Protein AF-A0A434AEJ4-F1 (afdb_monomer_lite)

Organism: NCBI:txid2487017

Secondary structure (DSSP, 8-state):
-HHHHHHHHS----PPPPP-HHHHHHHHHHHHHHHHHHHHHHHHHHHHS-EEEGGGGS-HHHHHIIIIIIHHHHHHHHHHSTTS--HHHHHHHHHHTHHHHHHHHHTT-HHHHHHHHHHHHHHHHHHTS-HHHHHHHHHHHHHTHHHHHHHHHHHHHHHGGGGEEESS--HHHHHHHHHHTHHHHHHHHHHHHHHHHT-HHHHHHHHHHHHHHHHHHHHHHHT-

Foldseek 3Di:
DCQLVVCLVPPAFDDADADDVVVLVVLLVVLVVVVVVLVVVLVVVVVVFPKDQQLLVDDLVRSLCVQQPPPLVLLLLQQQLVLQLDLVSLVSNLVRQVVVLVVCVVVVVVVVSVVSVVVSVVSVVLNPDPPVSVVVVRVVSRVCSSVSLLVSLQVQLLVSCVSMDGPDDDPVCVVCSCSSSVSRSSLSSSLNSCCSHNRSVSSSVSSSVSSVVVSVVSNVV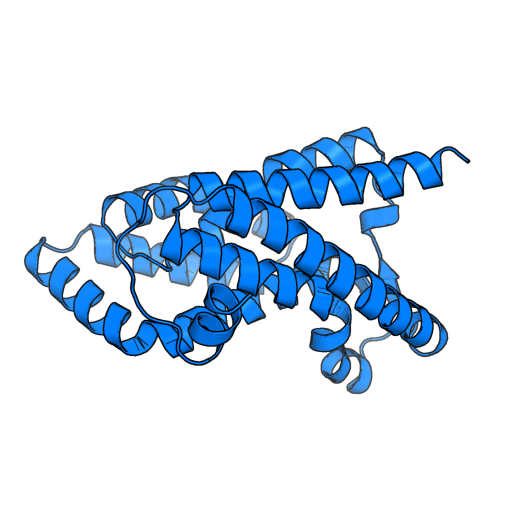VVD

Sequence (224 aa):
MTGLLKYLQHPHYQKNQKIDWVDWVFLFFIYFACGALLAGIINILSHVFPFENKVLNFGGKELFIRAVIIAPFIEECLFRLLLKPKLKNLICYAIVIPIPIVYLLWRDYYFLSSVIMLIECIALFIIIKPKHRLIRVQRKFIKYIPYIFYLFMLSFGLLHILNFTFTKISFWIVLISPLLVAPQIVLGSILGFIRMRFGFFYSVLFHTLVNLIGTLFIILHSLN

pLDDT: mean 94.34, std 5.37, range [52.62, 98.56]

Structure (mmCIF, N/CA/C/O backbone):
data_AF-A0A434AEJ4-F1
#
_entry.id   AF-A0A434AEJ4-F1
#
loop_
_atom_site.group_PDB
_atom_site.id
_atom_site.type_symbol
_atom_site.label_atom_id
_atom_site.label_alt_id
_atom_site.label_comp_id
_atom_site.label_asym_id
_atom_site.label_entity_id
_atom_site.label_seq_id
_atom_site.pdbx_PDB_ins_code
_atom_site.Cartn_x
_atom_site.Cartn_y
_atom_site.Cartn_z
_atom_site.occupancy
_atom_site.B_iso_or_equiv
_atom_site.auth_seq_id
_atom_site.auth_comp_id
_atom_site.auth_asym_id
_atom_site.auth_atom_id
_atom_site.pdbx_PDB_model_num
ATOM 1 N N . MET A 1 1 ? -20.156 -5.346 -10.716 1.00 52.62 1 MET A N 1
ATOM 2 C CA . MET A 1 1 ? -19.581 -4.051 -11.170 1.00 52.62 1 MET A CA 1
ATOM 3 C C . MET A 1 1 ? -20.109 -2.813 -10.423 1.00 52.62 1 MET A C 1
ATOM 5 O O . MET A 1 1 ? -19.366 -1.851 -10.274 1.00 52.62 1 MET A O 1
ATOM 9 N N . THR A 1 2 ? -21.343 -2.812 -9.895 1.00 63.53 2 THR A N 1
ATOM 10 C CA . THR A 1 2 ? -21.908 -1.644 -9.183 1.00 63.53 2 THR A CA 1
ATOM 11 C C . THR A 1 2 ? -21.270 -1.366 -7.815 1.00 63.53 2 THR A C 1
ATOM 13 O O . THR A 1 2 ? -21.275 -0.220 -7.386 1.00 63.53 2 THR A O 1
ATOM 16 N N . GLY A 1 3 ? -20.700 -2.367 -7.132 1.00 86.75 3 GLY A N 1
ATOM 17 C CA . GLY A 1 3 ? -20.137 -2.215 -5.781 1.00 86.75 3 GLY A CA 1
ATOM 18 C C . GLY A 1 3 ? -18.855 -1.378 -5.713 1.00 86.75 3 GLY A C 1
ATOM 19 O O . GLY A 1 3 ? -18.814 -0.394 -4.977 1.00 86.75 3 GLY A O 1
ATOM 20 N N . LEU A 1 4 ? -17.830 -1.741 -6.498 1.00 92.56 4 LEU A N 1
ATOM 21 C CA . LEU A 1 4 ? -16.545 -1.030 -6.525 1.00 92.56 4 LEU A CA 1
ATOM 22 C C . LEU A 1 4 ? -16.717 0.423 -6.975 1.00 92.56 4 LEU A C 1
ATOM 24 O O . LEU A 1 4 ? -16.288 1.324 -6.268 1.00 92.56 4 LEU A O 1
ATOM 28 N N . LEU A 1 5 ? -17.366 0.661 -8.120 1.00 93.19 5 LEU A N 1
ATOM 29 C CA . LEU A 1 5 ? -17.510 2.011 -8.678 1.00 93.19 5 LEU A CA 1
ATOM 30 C C . LEU A 1 5 ? -18.281 2.942 -7.735 1.00 93.19 5 LEU A C 1
ATOM 32 O O . LEU A 1 5 ? -17.814 4.042 -7.453 1.00 93.19 5 LEU A O 1
ATOM 36 N N . LYS A 1 6 ? -19.408 2.480 -7.172 1.00 93.25 6 LYS A N 1
ATOM 37 C CA . LYS A 1 6 ? -20.163 3.256 -6.172 1.00 93.25 6 LYS A CA 1
ATOM 38 C C . LYS A 1 6 ? -19.313 3.562 -4.941 1.00 93.25 6 LYS A C 1
ATOM 40 O O . LYS A 1 6 ? -19.375 4.665 -4.406 1.00 93.25 6 LYS A O 1
ATOM 45 N N . TYR A 1 7 ? -18.506 2.601 -4.492 1.00 95.62 7 TYR A N 1
ATOM 46 C CA . TYR A 1 7 ? -17.612 2.822 -3.363 1.00 95.62 7 TYR A CA 1
ATOM 47 C C . TYR A 1 7 ? -16.500 3.821 -3.696 1.00 95.62 7 TYR A C 1
ATOM 49 O O . TYR A 1 7 ? -16.218 4.693 -2.886 1.00 95.62 7 TYR A O 1
ATOM 57 N N . LEU A 1 8 ? -15.888 3.733 -4.878 1.00 95.44 8 LEU A N 1
ATOM 58 C CA . LEU A 1 8 ? -14.835 4.654 -5.306 1.00 95.44 8 LEU A CA 1
ATOM 59 C C . LEU A 1 8 ? -15.341 6.074 -5.556 1.00 95.44 8 LEU A C 1
ATOM 61 O O . LEU A 1 8 ? -14.524 6.981 -5.537 1.00 95.44 8 LEU A O 1
ATOM 65 N N . GLN A 1 9 ? -16.640 6.287 -5.768 1.00 95.31 9 GLN A N 1
ATOM 66 C CA . GLN A 1 9 ? -17.243 7.626 -5.807 1.00 95.31 9 GLN A CA 1
ATOM 67 C C . GLN A 1 9 ? -17.433 8.205 -4.399 1.00 95.31 9 GLN A C 1
ATOM 69 O O . GLN A 1 9 ? -17.223 9.397 -4.180 1.00 95.31 9 GLN A O 1
ATOM 74 N N . HIS A 1 10 ? -17.800 7.359 -3.432 1.00 94.31 10 HIS A N 1
ATOM 75 C CA . HIS A 1 10 ? -18.053 7.768 -2.050 1.00 94.31 10 HIS A CA 1
ATOM 76 C C . HIS A 1 10 ? -17.448 6.778 -1.038 1.00 94.31 10 HIS A C 1
ATOM 78 O O . HIS A 1 10 ? -18.188 6.013 -0.397 1.00 94.31 10 HIS A O 1
ATOM 84 N N . PRO A 1 11 ? -16.109 6.773 -0.855 1.00 96.44 11 PRO A N 1
ATOM 85 C CA . PRO A 1 11 ? -15.467 5.833 0.053 1.00 96.44 11 PRO A CA 1
ATOM 86 C C . PRO A 1 11 ? -15.890 6.120 1.489 1.00 96.44 11 PRO A C 1
ATOM 88 O O . PRO A 1 11 ? -15.805 7.248 1.967 1.00 96.44 11 PRO A O 1
ATOM 91 N N . HIS A 1 12 ? -16.337 5.101 2.212 1.00 95.25 12 HIS A N 1
ATOM 92 C CA . HIS A 1 12 ? -16.827 5.269 3.576 1.00 95.25 12 HIS A CA 1
ATOM 93 C C . HIS A 1 12 ? -16.455 4.080 4.450 1.00 95.25 12 HIS A C 1
ATOM 95 O O . HIS A 1 12 ? -16.161 2.980 3.982 1.00 95.25 12 HIS A O 1
ATOM 101 N N . TYR A 1 13 ? -16.465 4.293 5.763 1.00 94.88 13 TYR A N 1
ATOM 102 C CA . TYR A 1 13 ? -16.170 3.219 6.697 1.00 94.88 13 TYR A CA 1
ATOM 103 C C . TYR A 1 13 ? -17.276 2.160 6.695 1.00 94.88 13 TYR A C 1
ATOM 105 O O . TYR A 1 13 ? -18.429 2.454 7.003 1.00 94.88 13 TYR A O 1
ATOM 113 N N . GLN A 1 14 ? -16.905 0.910 6.421 1.00 92.38 14 GLN A N 1
ATOM 114 C CA . GLN A 1 14 ? -17.817 -0.232 6.425 1.00 92.38 14 GLN A CA 1
ATOM 115 C C . GLN A 1 14 ? -17.401 -1.275 7.471 1.00 92.38 14 GLN A C 1
ATOM 117 O O . GLN A 1 14 ? -16.211 -1.526 7.723 1.00 92.38 14 GLN A O 1
ATOM 122 N N . LYS A 1 15 ? -18.396 -1.917 8.095 1.00 90.25 15 LYS A N 1
ATOM 123 C CA . LYS A 1 15 ? -18.170 -3.166 8.836 1.00 90.25 15 LYS A CA 1
ATOM 124 C C . LYS A 1 15 ? -17.811 -4.267 7.836 1.00 90.25 15 LYS A C 1
ATOM 126 O O . LYS A 1 15 ? -18.295 -4.253 6.711 1.00 90.25 15 LYS A O 1
ATOM 131 N N . ASN A 1 16 ? -16.962 -5.204 8.257 1.00 92.88 16 ASN A N 1
ATOM 132 C CA . ASN A 1 16 ? -16.590 -6.326 7.402 1.00 92.88 16 ASN A CA 1
ATOM 133 C C . ASN A 1 16 ? -17.838 -7.154 7.076 1.00 92.88 16 ASN A C 1
ATOM 135 O O . ASN A 1 16 ? -18.591 -7.515 7.981 1.00 92.88 16 ASN A O 1
ATOM 139 N N . GLN A 1 17 ? -18.018 -7.447 5.799 1.00 93.88 17 GLN A N 1
ATOM 140 C CA . GLN A 1 17 ? -19.035 -8.342 5.274 1.00 93.88 17 GLN A CA 1
ATOM 141 C C . GLN A 1 17 ? -18.424 -9.732 5.064 1.00 93.88 17 GLN A C 1
ATOM 143 O O . GLN A 1 17 ? -17.198 -9.880 5.015 1.00 93.88 17 GLN A O 1
ATOM 148 N N . LYS A 1 18 ? -19.275 -10.759 4.947 1.00 94.88 18 LYS A N 1
ATOM 149 C CA . LYS A 1 18 ? -18.825 -12.072 4.465 1.00 94.88 18 LYS A CA 1
ATOM 150 C C . LYS A 1 18 ? -18.266 -11.918 3.046 1.00 94.88 18 LYS A C 1
ATOM 152 O O . LYS A 1 18 ? -18.690 -11.024 2.314 1.00 94.88 18 LYS A O 1
ATOM 157 N N . ILE A 1 19 ? -17.291 -12.755 2.699 1.00 95.12 19 ILE A N 1
ATOM 158 C CA . ILE A 1 19 ? -16.680 -12.728 1.371 1.00 95.12 19 ILE A CA 1
ATOM 159 C C . ILE A 1 19 ? -17.726 -13.076 0.310 1.00 95.12 19 ILE A C 1
ATOM 161 O O . ILE A 1 19 ? -18.479 -14.037 0.460 1.00 95.12 19 ILE A O 1
ATOM 165 N N . ASP A 1 20 ? -17.760 -12.271 -0.742 1.00 94.88 20 ASP A N 1
ATOM 166 C CA . ASP A 1 20 ? -18.483 -12.556 -1.974 1.00 94.88 20 ASP A CA 1
ATOM 167 C C . ASP A 1 20 ? -17.439 -12.976 -3.009 1.00 94.88 20 ASP A C 1
ATOM 169 O O . ASP A 1 20 ? -16.715 -12.136 -3.547 1.00 94.88 20 ASP A O 1
ATOM 173 N N . TRP A 1 21 ? -17.295 -14.286 -3.216 1.00 94.81 21 TRP A N 1
ATOM 174 C CA . TRP A 1 21 ? -16.262 -14.835 -4.096 1.00 94.81 21 TRP A CA 1
ATOM 175 C C . TRP A 1 21 ? -16.464 -14.447 -5.557 1.00 94.81 21 TRP A C 1
ATOM 177 O O . TRP A 1 21 ? -15.478 -14.279 -6.268 1.00 94.81 21 TRP A O 1
ATOM 187 N N . VAL A 1 22 ? -17.711 -14.262 -5.995 1.00 94.88 22 VAL A N 1
ATOM 188 C CA . VAL A 1 22 ? -18.006 -13.874 -7.378 1.00 94.88 22 VAL A CA 1
ATOM 189 C C . VAL A 1 22 ? -17.525 -12.452 -7.618 1.00 94.88 22 VAL A C 1
ATOM 191 O O . VAL A 1 22 ? -16.776 -12.212 -8.561 1.00 94.88 22 VAL A O 1
ATOM 194 N N . ASP A 1 23 ? -17.889 -11.516 -6.738 1.00 94.06 23 ASP A N 1
ATOM 195 C CA . ASP A 1 23 ? -17.421 -10.131 -6.841 1.00 94.06 23 ASP A CA 1
ATOM 196 C C . ASP A 1 23 ? -15.895 -10.053 -6.685 1.00 94.06 23 ASP A C 1
ATOM 198 O O . ASP A 1 23 ? -15.225 -9.371 -7.454 1.00 94.06 23 ASP A O 1
ATOM 202 N N . TRP A 1 24 ? -15.318 -10.805 -5.744 1.00 95.38 24 TRP A N 1
ATOM 203 C CA . TRP A 1 24 ? -13.874 -10.815 -5.509 1.00 95.38 24 TRP A CA 1
ATOM 204 C C . TRP A 1 24 ? -13.076 -11.352 -6.708 1.00 95.38 24 TRP A C 1
ATOM 206 O O . TRP A 1 24 ? -12.081 -10.742 -7.092 1.00 95.38 24 TRP A O 1
ATOM 216 N N . VAL A 1 25 ? -13.527 -12.435 -7.349 1.00 95.38 25 VAL A N 1
ATOM 217 C CA . VAL A 1 25 ? -12.920 -12.951 -8.589 1.00 95.38 25 VAL A CA 1
ATOM 218 C C . VAL A 1 25 ? -13.152 -11.986 -9.752 1.00 95.38 25 VAL A C 1
ATOM 220 O O . VAL A 1 25 ? -12.247 -11.735 -10.541 1.00 95.38 25 VAL A O 1
ATOM 223 N N . PHE A 1 26 ? -14.329 -11.370 -9.847 1.00 95.25 26 PHE A N 1
ATOM 224 C CA . PHE A 1 26 ? -14.609 -10.378 -10.883 1.00 95.25 26 PHE A CA 1
ATOM 225 C C . PHE A 1 26 ? -13.660 -9.167 -10.814 1.00 95.25 26 PHE A C 1
ATOM 227 O O . PHE A 1 26 ? -13.240 -8.646 -11.848 1.00 95.25 26 PHE A O 1
ATOM 234 N N . LEU A 1 27 ? -13.244 -8.757 -9.609 1.00 96.31 27 LEU A N 1
ATOM 235 C CA . LEU A 1 27 ? -12.235 -7.709 -9.425 1.00 96.31 27 LEU A CA 1
ATOM 236 C C . LEU A 1 27 ? -10.865 -8.074 -10.023 1.00 96.31 27 LEU A C 1
ATOM 238 O O . LEU A 1 27 ? -10.168 -7.167 -10.475 1.00 96.31 27 LEU A O 1
ATOM 242 N N . PHE A 1 28 ? -10.484 -9.358 -10.082 1.00 94.38 28 PHE A N 1
ATOM 243 C CA . PHE A 1 28 ? -9.256 -9.780 -10.775 1.00 94.38 28 PHE A CA 1
ATOM 244 C C . PHE A 1 28 ? -9.324 -9.486 -12.265 1.00 94.38 28 PHE A C 1
ATOM 246 O O . PHE A 1 28 ? -8.391 -8.915 -12.825 1.00 94.38 28 PHE A O 1
ATOM 253 N N . PHE A 1 29 ? -10.435 -9.853 -12.904 1.00 95.19 29 PHE A N 1
ATOM 254 C CA . PHE A 1 29 ? -10.617 -9.618 -14.332 1.00 95.19 29 PHE A CA 1
ATOM 255 C C . PHE A 1 29 ? -10.618 -8.127 -14.656 1.00 95.19 29 PHE A C 1
ATOM 257 O O . PHE A 1 29 ? -9.967 -7.715 -15.612 1.00 95.19 29 PHE A O 1
ATOM 264 N N . ILE A 1 30 ? -11.268 -7.307 -13.821 1.00 95.25 30 ILE A N 1
ATOM 265 C CA . ILE A 1 30 ? -11.191 -5.846 -13.947 1.00 95.25 30 ILE A CA 1
ATOM 266 C C . ILE A 1 30 ? -9.739 -5.378 -13.848 1.00 95.25 30 ILE A C 1
ATOM 268 O O . ILE A 1 30 ? -9.291 -4.615 -14.700 1.00 95.25 30 ILE A O 1
ATOM 272 N N . TYR A 1 31 ? -9.005 -5.827 -12.826 1.00 97.00 31 TYR A N 1
ATOM 273 C CA . TYR A 1 31 ? -7.623 -5.409 -12.624 1.00 97.00 31 TYR A CA 1
ATOM 274 C C . TYR A 1 31 ? -6.749 -5.732 -13.838 1.00 97.00 31 TYR A C 1
ATOM 276 O O . TYR A 1 31 ? -6.077 -4.839 -14.346 1.00 97.00 31 TYR A O 1
ATOM 284 N N . PHE A 1 32 ? -6.786 -6.970 -14.338 1.00 95.50 32 PHE A N 1
ATOM 285 C CA . PHE A 1 32 ? -5.965 -7.363 -15.483 1.00 95.50 32 PHE A CA 1
ATOM 286 C C . PHE A 1 32 ? -6.404 -6.697 -16.788 1.00 95.50 32 PHE A C 1
ATOM 288 O O . PHE A 1 32 ? -5.542 -6.315 -17.575 1.00 95.50 32 PHE A O 1
ATOM 295 N N . ALA A 1 33 ? -7.704 -6.478 -17.002 1.00 95.69 33 ALA A N 1
ATOM 296 C CA . ALA A 1 33 ? -8.188 -5.729 -18.161 1.00 95.69 33 ALA A CA 1
ATOM 297 C C . ALA A 1 33 ? -7.682 -4.276 -18.142 1.00 95.69 33 ALA A C 1
ATOM 299 O O . ALA A 1 33 ? -7.119 -3.798 -19.126 1.00 95.69 33 ALA A O 1
ATOM 300 N N . CYS A 1 34 ? -7.811 -3.582 -17.005 1.00 95.88 34 CYS A N 1
ATOM 301 C CA . CYS A 1 34 ? -7.259 -2.237 -16.835 1.00 95.88 34 CYS A CA 1
ATOM 302 C C . CYS A 1 34 ? -5.728 -2.233 -16.949 1.00 95.88 34 CYS A C 1
ATOM 304 O O . CYS A 1 34 ? -5.161 -1.350 -17.586 1.00 95.88 34 CYS A O 1
ATOM 306 N N . GLY A 1 35 ? -5.063 -3.223 -16.352 1.00 94.88 35 GLY A N 1
ATOM 307 C CA . GLY A 1 35 ? -3.614 -3.381 -16.381 1.00 94.88 35 GLY A CA 1
ATOM 308 C C . GLY A 1 35 ? -3.076 -3.552 -17.798 1.00 94.88 35 GLY A C 1
ATOM 309 O O . GLY A 1 35 ? -2.110 -2.885 -18.147 1.00 94.88 35 GLY A O 1
ATOM 310 N N . ALA A 1 36 ? -3.729 -4.363 -18.635 1.00 93.69 36 ALA A N 1
ATOM 311 C CA . ALA A 1 36 ? -3.350 -4.552 -20.034 1.00 93.69 36 ALA A CA 1
ATOM 312 C C . ALA A 1 36 ? -3.470 -3.252 -20.848 1.00 93.69 36 ALA A C 1
ATOM 314 O O . ALA A 1 36 ? -2.551 -2.896 -21.585 1.00 93.69 36 ALA A O 1
ATOM 315 N N . LEU A 1 37 ? -4.563 -2.499 -20.664 1.00 95.81 37 LEU A N 1
ATOM 316 C CA . LEU A 1 37 ? -4.745 -1.196 -21.315 1.00 95.81 37 LEU A CA 1
ATOM 317 C C . LEU A 1 37 ? -3.659 -0.195 -20.894 1.00 95.81 37 LEU A C 1
ATOM 319 O O . LEU A 1 37 ? -3.054 0.469 -21.735 1.00 95.81 37 LEU A O 1
ATOM 323 N N . LEU A 1 38 ? -3.382 -0.108 -19.591 1.00 96.19 38 LEU A N 1
ATOM 324 C CA . LEU A 1 38 ? -2.358 0.786 -19.051 1.00 96.19 38 LEU A CA 1
ATOM 325 C C . LEU A 1 38 ? -0.944 0.364 -19.462 1.00 96.19 38 LEU A C 1
ATOM 327 O O . LEU A 1 38 ? -0.114 1.229 -19.724 1.00 96.19 38 LEU A O 1
ATOM 331 N N . ALA A 1 39 ? -0.672 -0.937 -19.570 1.00 92.50 39 ALA A N 1
ATOM 332 C CA . ALA A 1 39 ? 0.608 -1.446 -20.049 1.00 92.50 39 ALA A CA 1
ATOM 333 C C . ALA A 1 39 ? 0.897 -0.988 -21.486 1.00 92.50 39 ALA A C 1
ATOM 335 O O . ALA A 1 39 ? 2.020 -0.577 -21.768 1.00 92.50 39 ALA A O 1
ATOM 336 N N . GLY A 1 40 ? -0.112 -0.965 -22.367 1.00 93.12 40 GLY A N 1
ATOM 337 C CA . GLY A 1 40 ? 0.026 -0.412 -23.720 1.00 93.12 40 GLY A CA 1
ATOM 338 C C . GLY A 1 40 ? 0.385 1.078 -23.719 1.00 93.12 40 GLY A C 1
ATOM 339 O O . GLY A 1 40 ? 1.290 1.502 -24.433 1.00 93.12 40 GLY A O 1
ATOM 340 N N . ILE A 1 41 ? -0.254 1.871 -22.853 1.00 93.88 41 ILE A N 1
ATOM 341 C CA . ILE A 1 41 ? 0.067 3.300 -22.696 1.00 93.88 41 ILE A CA 1
ATOM 342 C C . ILE A 1 41 ? 1.500 3.482 -22.178 1.00 93.88 41 ILE A C 1
ATOM 344 O O . ILE A 1 41 ? 2.254 4.289 -22.717 1.00 93.88 41 ILE A O 1
ATOM 348 N N . ILE A 1 42 ? 1.899 2.719 -21.157 1.00 93.19 42 ILE A N 1
ATOM 349 C CA . ILE A 1 42 ? 3.251 2.774 -20.584 1.00 93.19 42 ILE A CA 1
ATOM 350 C C . ILE A 1 42 ? 4.303 2.362 -21.620 1.00 93.19 42 ILE A C 1
ATOM 352 O O . ILE A 1 42 ? 5.365 2.979 -21.681 1.00 93.19 42 ILE A O 1
ATOM 356 N N . ASN A 1 43 ? 4.007 1.372 -22.465 1.00 92.06 43 ASN A N 1
ATOM 357 C CA . ASN A 1 43 ? 4.887 0.970 -23.557 1.00 92.06 43 ASN A CA 1
ATOM 358 C C . ASN A 1 43 ? 5.100 2.119 -24.559 1.00 92.06 43 ASN A C 1
ATOM 360 O O . ASN A 1 43 ? 6.244 2.447 -24.861 1.00 92.06 43 ASN A O 1
ATOM 364 N N . ILE A 1 44 ? 4.041 2.825 -24.968 1.00 92.81 44 ILE A N 1
ATOM 365 C CA . ILE A 1 44 ? 4.164 4.024 -25.818 1.00 92.81 44 ILE A CA 1
ATOM 366 C C . ILE A 1 44 ? 5.017 5.099 -25.128 1.00 92.81 44 ILE A C 1
ATOM 368 O O . ILE A 1 44 ? 5.916 5.671 -25.742 1.00 92.81 44 ILE A O 1
ATOM 372 N N . LEU A 1 45 ? 4.780 5.354 -23.837 1.00 91.00 45 LEU A N 1
ATOM 373 C CA . LEU A 1 45 ? 5.555 6.331 -23.066 1.00 91.00 45 LEU A CA 1
ATOM 374 C C . LEU A 1 45 ? 7.039 5.966 -22.968 1.00 91.00 45 LEU A C 1
ATOM 376 O O . LEU A 1 45 ? 7.869 6.872 -22.946 1.00 91.00 45 LEU A O 1
ATOM 380 N N . SER A 1 46 ? 7.377 4.675 -22.940 1.00 90.38 46 SER A N 1
ATOM 381 C CA . SER A 1 46 ? 8.768 4.206 -22.882 1.00 90.38 46 SER A CA 1
ATOM 382 C C . SER A 1 46 ? 9.582 4.574 -24.128 1.00 90.38 46 SER A C 1
ATOM 384 O O . SER A 1 46 ? 10.796 4.726 -24.046 1.00 90.38 46 SER A O 1
ATOM 386 N N . HIS A 1 47 ? 8.919 4.811 -25.266 1.00 90.50 47 HIS A N 1
ATOM 387 C CA . HIS A 1 47 ? 9.570 5.306 -26.482 1.00 90.50 47 HIS A CA 1
ATOM 388 C C . HIS A 1 47 ? 9.831 6.819 -26.458 1.00 90.50 47 HIS A C 1
ATOM 390 O O . HIS A 1 47 ? 10.651 7.311 -27.230 1.00 90.50 47 HIS A O 1
ATOM 396 N N . VAL A 1 48 ? 9.138 7.563 -25.590 1.00 90.25 48 VAL A N 1
ATOM 397 C CA . VAL A 1 48 ? 9.237 9.030 -25.487 1.00 90.25 48 VAL A CA 1
ATOM 398 C C . VAL A 1 48 ? 10.108 9.454 -24.303 1.00 90.25 48 VAL A C 1
ATOM 400 O O . VAL A 1 48 ? 10.838 10.442 -24.388 1.00 90.25 48 VAL A O 1
ATOM 403 N N . PHE A 1 49 ? 10.040 8.719 -23.192 1.00 89.31 49 PHE A N 1
ATOM 404 C CA . PHE A 1 49 ? 10.744 9.031 -21.953 1.00 89.31 49 PHE A CA 1
ATOM 405 C C . PHE A 1 49 ? 11.749 7.927 -21.605 1.00 89.31 49 PHE A C 1
ATOM 407 O O . PHE A 1 49 ? 11.349 6.772 -21.477 1.00 89.31 49 PHE A O 1
ATOM 414 N N . PRO A 1 50 ? 13.033 8.263 -21.375 1.00 86.94 50 PRO A N 1
ATOM 415 C CA . PRO A 1 50 ? 14.055 7.278 -21.047 1.00 86.94 50 PRO A CA 1
ATOM 416 C C . PRO A 1 50 ? 13.940 6.857 -19.575 1.00 86.94 50 PRO A C 1
ATOM 418 O O . PRO A 1 50 ? 14.508 7.488 -18.673 1.00 86.94 50 PRO A O 1
ATOM 421 N N . PHE A 1 51 ? 13.167 5.800 -19.333 1.00 90.50 51 PHE A N 1
ATOM 422 C CA . PHE A 1 51 ? 13.080 5.118 -18.048 1.00 90.50 51 PHE A CA 1
ATOM 423 C C . PHE A 1 51 ? 13.249 3.611 -18.219 1.00 90.50 51 PHE A C 1
ATOM 425 O O . PHE A 1 51 ? 12.870 3.036 -19.235 1.00 90.50 51 PHE A O 1
ATOM 432 N N . GLU A 1 52 ? 13.765 2.961 -17.184 1.00 90.12 52 GLU A N 1
ATOM 433 C CA . GLU A 1 52 ? 13.917 1.509 -17.134 1.00 90.12 52 GLU A CA 1
ATOM 434 C C . GLU A 1 52 ? 13.225 0.961 -15.892 1.00 90.12 52 GLU A C 1
ATOM 436 O O . GLU A 1 52 ? 13.241 1.584 -14.828 1.00 90.12 52 GLU A O 1
ATOM 441 N N . ASN A 1 53 ? 12.612 -0.215 -16.012 1.00 90.81 53 ASN A N 1
ATOM 442 C CA . ASN A 1 53 ? 12.000 -0.896 -14.880 1.00 90.81 53 ASN A CA 1
ATOM 443 C C . ASN A 1 53 ? 12.997 -1.886 -14.265 1.00 90.81 53 ASN A C 1
ATOM 445 O O . ASN A 1 53 ? 13.259 -2.950 -14.823 1.00 90.81 53 ASN A O 1
ATOM 449 N N . LYS A 1 54 ? 13.512 -1.561 -13.077 1.00 91.56 54 LYS A N 1
ATOM 450 C CA . LYS A 1 54 ? 14.521 -2.359 -12.363 1.00 91.56 54 LYS A CA 1
ATOM 451 C C . LYS A 1 54 ? 14.003 -3.724 -11.924 1.00 91.56 54 LYS A C 1
ATOM 453 O O . LYS A 1 54 ? 14.807 -4.597 -11.618 1.00 91.56 54 LYS A O 1
ATOM 458 N N . VAL A 1 55 ? 12.682 -3.919 -11.880 1.00 88.56 55 VAL A N 1
ATOM 459 C CA . VAL A 1 55 ? 12.075 -5.210 -11.522 1.00 88.56 55 VAL A CA 1
ATOM 460 C C . VAL A 1 55 ? 12.514 -6.312 -12.489 1.00 88.56 55 VAL A C 1
ATOM 462 O O . VAL A 1 55 ? 12.664 -7.458 -12.075 1.00 88.56 55 VAL A O 1
ATOM 465 N N . LEU A 1 56 ? 12.789 -5.951 -13.746 1.00 86.69 56 LEU A N 1
ATOM 466 C CA . LEU A 1 56 ? 13.266 -6.869 -14.781 1.00 86.69 56 LEU A CA 1
ATOM 467 C C . LEU A 1 56 ? 14.703 -7.363 -14.537 1.00 86.69 56 LEU A C 1
ATOM 469 O O . LEU A 1 56 ? 15.098 -8.369 -15.112 1.00 86.69 56 LEU A O 1
ATOM 473 N N . ASN A 1 57 ? 15.464 -6.700 -13.660 1.00 88.44 57 ASN A N 1
ATOM 474 C CA . ASN A 1 57 ? 16.859 -7.045 -13.371 1.00 88.44 57 ASN A CA 1
ATOM 475 C C . ASN A 1 57 ? 17.003 -8.059 -12.222 1.00 88.44 57 ASN A C 1
ATOM 477 O O . ASN A 1 57 ? 18.116 -8.486 -11.916 1.00 88.44 57 ASN A O 1
ATOM 481 N N . PHE A 1 58 ? 15.910 -8.422 -11.544 1.00 88.62 58 PHE A N 1
ATOM 482 C CA . PHE A 1 58 ? 15.948 -9.426 -10.482 1.00 88.62 58 PHE A CA 1
ATOM 483 C C . PHE A 1 58 ? 15.946 -10.843 -11.059 1.00 88.62 58 PHE A C 1
ATOM 485 O O . PHE A 1 58 ? 15.201 -11.150 -11.987 1.00 88.62 58 PHE A O 1
ATOM 492 N N . GLY A 1 59 ? 16.707 -11.752 -10.442 1.00 92.06 59 GLY A N 1
ATOM 493 C CA . GLY A 1 59 ? 16.600 -13.177 -10.758 1.00 92.06 59 GLY A CA 1
ATOM 494 C C . GLY A 1 59 ? 15.216 -13.725 -10.389 1.00 92.06 59 GLY A C 1
ATOM 495 O O . GLY A 1 59 ? 14.639 -13.322 -9.378 1.00 92.06 59 GLY A O 1
ATOM 496 N N . GLY A 1 60 ? 14.688 -14.687 -11.155 1.00 91.44 60 GLY A N 1
ATOM 497 C CA . GLY A 1 60 ? 13.306 -15.172 -10.989 1.00 91.44 60 GLY A CA 1
ATOM 498 C C . GLY A 1 60 ? 12.947 -15.629 -9.565 1.00 91.44 60 GLY A C 1
ATOM 499 O O . GLY A 1 60 ? 11.869 -15.313 -9.063 1.00 91.44 60 GLY A O 1
ATOM 500 N N . LYS A 1 61 ? 13.874 -16.294 -8.856 1.00 92.31 61 LYS A N 1
ATOM 501 C CA . LYS A 1 61 ? 13.682 -16.690 -7.447 1.00 92.31 61 LYS A CA 1
ATOM 502 C C . LYS A 1 61 ? 13.606 -15.486 -6.501 1.00 92.31 61 LYS A C 1
ATOM 504 O O . LYS A 1 61 ? 12.772 -15.472 -5.596 1.00 92.31 61 LYS A O 1
ATOM 509 N N . GLU A 1 62 ? 14.475 -14.494 -6.689 1.00 92.62 62 GLU A N 1
ATOM 510 C CA . GLU A 1 62 ? 14.476 -13.268 -5.883 1.00 92.62 62 GLU A CA 1
ATOM 511 C C . GLU A 1 62 ? 13.189 -12.475 -6.116 1.00 92.62 62 GLU A C 1
ATOM 513 O O . GLU A 1 62 ? 12.535 -12.072 -5.150 1.00 92.62 62 GLU A O 1
ATOM 518 N N . LEU A 1 63 ? 12.798 -12.319 -7.384 1.00 93.56 63 LEU A N 1
ATOM 519 C CA . LEU A 1 63 ? 11.569 -11.643 -7.774 1.00 93.56 63 LEU A CA 1
ATOM 520 C C . LEU A 1 63 ? 10.345 -12.314 -7.146 1.00 93.56 63 LEU A C 1
ATOM 522 O O . LEU A 1 63 ? 9.534 -11.630 -6.529 1.00 93.56 63 LEU A O 1
ATOM 526 N N . PHE A 1 64 ? 10.245 -13.645 -7.220 1.00 95.12 64 PHE A N 1
ATOM 527 C CA . PHE A 1 64 ? 9.145 -14.395 -6.616 1.00 95.12 64 PHE A CA 1
ATOM 528 C C . PHE A 1 64 ? 9.029 -14.137 -5.110 1.00 95.12 64 PHE A C 1
ATOM 530 O O . PHE A 1 64 ? 7.974 -13.733 -4.624 1.00 95.12 64 PHE A O 1
ATOM 537 N N . ILE A 1 65 ? 10.117 -14.315 -4.356 1.00 95.19 65 ILE A N 1
ATOM 538 C CA . ILE A 1 65 ? 10.089 -14.148 -2.895 1.00 95.19 65 ILE A CA 1
ATOM 539 C C . ILE A 1 65 ? 9.711 -12.709 -2.524 1.00 95.19 65 ILE A C 1
ATOM 541 O O . ILE A 1 65 ? 8.873 -12.488 -1.647 1.00 95.19 65 ILE A O 1
ATOM 545 N N . ARG A 1 66 ? 10.298 -11.717 -3.200 1.00 93.81 66 ARG A N 1
ATOM 546 C CA . ARG A 1 66 ? 10.048 -10.308 -2.889 1.00 93.81 66 ARG A CA 1
ATOM 547 C C . ARG A 1 66 ? 8.657 -9.859 -3.310 1.00 93.81 66 ARG A C 1
ATOM 549 O O . ARG A 1 66 ? 7.928 -9.346 -2.470 1.00 93.81 66 ARG A O 1
ATOM 556 N N . ALA A 1 67 ? 8.283 -10.055 -4.570 1.00 95.19 67 ALA A N 1
ATOM 557 C CA . ALA A 1 67 ? 7.057 -9.502 -5.136 1.00 95.19 67 ALA A CA 1
ATOM 558 C C . ALA A 1 67 ? 5.799 -10.285 -4.738 1.00 95.19 67 ALA A C 1
ATOM 560 O O . ALA A 1 67 ? 4.735 -9.686 -4.618 1.00 95.19 67 ALA A O 1
ATOM 561 N N . VAL A 1 68 ? 5.889 -11.600 -4.515 1.00 96.94 68 VAL A N 1
ATOM 562 C CA . VAL A 1 68 ? 4.708 -12.442 -4.239 1.00 96.94 68 VAL A CA 1
ATOM 563 C C . VAL A 1 68 ? 4.463 -12.614 -2.740 1.00 96.94 68 VAL A C 1
ATOM 565 O O . VAL A 1 68 ? 3.311 -12.663 -2.302 1.00 96.94 68 VAL A O 1
ATOM 568 N N . ILE A 1 69 ? 5.531 -12.688 -1.940 1.00 93.88 69 ILE A N 1
ATOM 569 C CA . ILE A 1 69 ? 5.432 -13.015 -0.511 1.00 93.88 69 ILE A CA 1
ATOM 570 C C . ILE A 1 69 ? 5.651 -11.772 0.352 1.00 93.88 69 ILE A C 1
ATOM 572 O O . ILE A 1 69 ? 4.757 -11.368 1.095 1.00 93.88 69 ILE A O 1
ATOM 576 N N . ILE A 1 70 ? 6.836 -11.161 0.264 1.00 95.81 70 ILE A N 1
ATOM 577 C CA . ILE A 1 70 ? 7.252 -10.115 1.209 1.00 95.81 70 ILE A CA 1
ATOM 578 C C . ILE A 1 70 ? 6.498 -8.805 0.956 1.00 95.81 70 ILE A C 1
ATOM 580 O O . ILE A 1 70 ? 5.885 -8.262 1.878 1.00 95.81 70 ILE A O 1
ATOM 584 N N . ALA A 1 71 ? 6.530 -8.299 -0.278 1.00 95.19 71 ALA A N 1
ATOM 585 C CA . ALA A 1 71 ? 5.974 -6.995 -0.624 1.00 95.19 71 ALA A CA 1
ATOM 586 C C . ALA A 1 71 ? 4.464 -6.911 -0.347 1.00 95.19 71 ALA A C 1
ATOM 588 O O . ALA A 1 71 ? 4.075 -5.997 0.380 1.00 95.19 71 ALA A O 1
ATOM 589 N N . PRO A 1 72 ? 3.612 -7.878 -0.757 1.00 97.75 72 PRO A N 1
ATOM 590 C CA . PRO A 1 72 ? 2.181 -7.798 -0.485 1.00 97.75 72 PRO A CA 1
ATOM 591 C C . PRO A 1 72 ? 1.867 -7.698 1.003 1.00 97.75 72 PRO A C 1
ATOM 593 O O . PRO A 1 72 ? 1.043 -6.882 1.407 1.00 97.75 72 PRO A O 1
ATOM 596 N N . PHE A 1 73 ? 2.547 -8.476 1.848 1.00 97.75 73 PHE A N 1
ATOM 597 C CA . PHE A 1 73 ? 2.313 -8.425 3.287 1.00 97.75 73 PHE A CA 1
ATOM 598 C C . PHE A 1 73 ? 2.730 -7.081 3.899 1.00 97.75 73 PHE A C 1
ATOM 600 O O . PHE A 1 73 ? 1.961 -6.480 4.654 1.00 97.75 73 PHE A O 1
ATOM 607 N N . ILE A 1 74 ? 3.932 -6.598 3.571 1.00 97.69 74 ILE A N 1
ATOM 608 C CA . ILE A 1 74 ? 4.462 -5.338 4.106 1.00 97.69 74 ILE A CA 1
ATOM 609 C C . ILE A 1 74 ? 3.633 -4.146 3.625 1.00 97.69 74 ILE A C 1
ATOM 611 O O . ILE A 1 74 ? 3.253 -3.295 4.430 1.00 97.69 74 ILE A O 1
ATOM 615 N N . GLU A 1 75 ? 3.294 -4.100 2.341 1.00 98.00 75 GLU A N 1
ATOM 616 C CA . GLU A 1 75 ? 2.506 -3.017 1.761 1.00 98.00 75 GLU A CA 1
ATOM 617 C C . GLU A 1 75 ? 1.072 -3.017 2.300 1.00 98.00 75 GLU A C 1
ATOM 619 O O . GLU A 1 75 ? 0.538 -1.967 2.661 1.00 98.00 75 GLU A O 1
ATOM 624 N N . GLU A 1 76 ? 0.440 -4.182 2.458 1.00 98.38 76 GLU A N 1
ATOM 625 C CA . GLU A 1 76 ? -0.871 -4.244 3.103 1.00 98.38 76 GLU A CA 1
ATOM 626 C C . GLU A 1 76 ? -0.810 -3.786 4.567 1.00 98.38 76 GLU A C 1
ATOM 628 O O . GLU A 1 76 ? -1.698 -3.056 5.024 1.00 98.38 76 GLU A O 1
ATOM 633 N N . CYS A 1 77 ? 0.243 -4.143 5.307 1.00 98.00 77 CYS A N 1
ATOM 634 C CA . CYS A 1 77 ? 0.460 -3.628 6.658 1.00 98.00 77 CYS A CA 1
ATOM 635 C C . CYS A 1 77 ? 0.575 -2.096 6.665 1.00 98.00 77 CYS A C 1
ATOM 637 O O . CYS A 1 77 ? -0.152 -1.440 7.416 1.00 98.00 77 CYS A O 1
ATOM 639 N N . LEU A 1 78 ? 1.408 -1.533 5.786 1.00 97.62 78 LEU A N 1
ATOM 640 C CA . LEU A 1 78 ? 1.687 -0.099 5.707 1.00 97.62 78 LEU A CA 1
ATOM 641 C C . LEU A 1 78 ? 0.449 0.720 5.311 1.00 97.62 78 LEU A C 1
ATOM 643 O O . LEU A 1 78 ? 0.123 1.721 5.947 1.00 97.62 78 LEU A O 1
ATOM 647 N N . PHE A 1 79 ? -0.284 0.279 4.289 1.00 97.62 79 PHE A N 1
ATOM 648 C CA . PHE A 1 79 ? -1.356 1.075 3.693 1.00 97.62 79 PHE A CA 1
ATOM 649 C C . PHE A 1 79 ? -2.758 0.704 4.211 1.00 97.62 79 PHE A C 1
ATOM 651 O O . PHE A 1 79 ? -3.646 1.555 4.261 1.00 97.62 79 PHE A O 1
ATOM 658 N N . ARG A 1 80 ? -3.016 -0.560 4.593 1.00 97.50 80 ARG A N 1
ATOM 659 C CA . ARG A 1 80 ? -4.391 -1.067 4.819 1.00 97.50 80 ARG A CA 1
ATOM 660 C C . ARG A 1 80 ? -4.730 -1.291 6.286 1.00 97.50 80 ARG A C 1
ATOM 662 O O . ARG A 1 80 ? -5.920 -1.282 6.638 1.00 97.50 80 ARG A O 1
ATOM 669 N N . LEU A 1 81 ? -3.755 -1.461 7.182 1.00 96.81 81 LEU A N 1
ATOM 670 C CA . LEU A 1 81 ? -4.051 -1.523 8.620 1.00 96.81 81 LEU A CA 1
ATOM 671 C C . LEU A 1 81 ? -4.614 -0.192 9.128 1.00 96.81 81 LEU A C 1
ATOM 673 O O . LEU A 1 81 ? -5.632 -0.201 9.829 1.00 96.81 81 LEU A O 1
ATOM 677 N N . LEU A 1 82 ? -4.030 0.926 8.689 1.00 95.88 82 LEU A N 1
ATOM 678 C CA . LEU A 1 82 ? -4.402 2.278 9.113 1.00 95.88 82 LEU A CA 1
ATOM 679 C C . LEU A 1 82 ? -5.777 2.733 8.606 1.00 95.88 82 LEU A C 1
ATOM 681 O O . LEU A 1 82 ? -6.445 3.493 9.302 1.00 95.88 82 LEU A O 1
ATOM 685 N N . LEU A 1 83 ? -6.274 2.198 7.482 1.00 95.88 83 LEU A N 1
ATOM 686 C CA . LEU A 1 83 ? -7.643 2.462 6.997 1.00 95.88 83 LEU A CA 1
ATOM 687 C C . LEU A 1 83 ? -8.732 2.095 8.020 1.00 95.88 83 LEU A C 1
ATOM 689 O O . LEU A 1 83 ? -9.827 2.660 8.011 1.00 95.88 83 LEU A O 1
ATOM 693 N N . LYS A 1 84 ? -8.447 1.150 8.923 1.00 95.06 84 LYS A N 1
ATOM 694 C CA . LYS A 1 84 ? -9.322 0.819 10.053 1.00 95.06 84 LYS A CA 1
ATOM 695 C C . LYS A 1 84 ? -8.515 0.949 11.349 1.00 95.06 84 LYS A C 1
ATOM 697 O O . LYS A 1 84 ? -8.019 -0.075 11.812 1.00 95.06 84 LYS A O 1
ATOM 702 N N . PRO A 1 85 ? -8.424 2.128 11.994 1.00 92.19 85 PRO A N 1
ATOM 703 C CA . PRO A 1 85 ? -7.537 2.373 13.143 1.00 92.19 85 PRO A CA 1
ATOM 704 C C . PRO A 1 85 ? -8.057 1.763 14.463 1.00 92.19 85 PRO A C 1
ATOM 706 O O . PRO A 1 85 ? -8.153 2.417 15.502 1.00 92.19 85 PRO A O 1
ATOM 709 N N . LYS A 1 86 ? -8.444 0.483 14.432 1.00 93.81 86 LYS 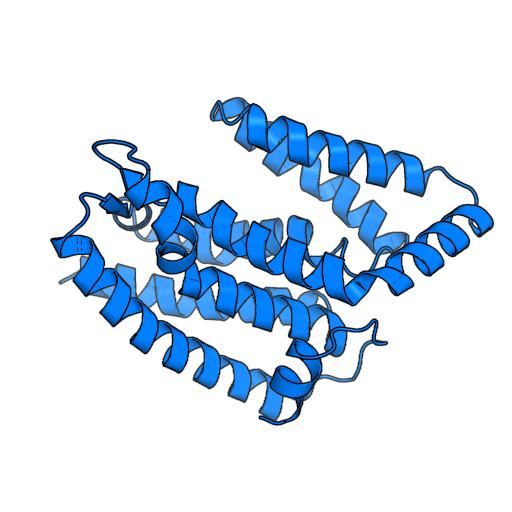A N 1
ATOM 710 C CA . LYS A 1 86 ? -8.772 -0.333 15.605 1.00 93.81 86 LYS A CA 1
ATOM 711 C C . LYS A 1 86 ? -7.490 -0.629 16.379 1.00 93.81 86 LYS A C 1
ATOM 713 O O . LYS A 1 86 ? -6.459 -0.847 15.753 1.00 93.81 86 LYS A O 1
ATOM 718 N N . LEU A 1 87 ? -7.582 -0.757 17.705 1.00 95.56 87 LEU A N 1
ATOM 719 C CA . LEU A 1 87 ? -6.426 -1.025 18.575 1.00 95.56 87 LEU A CA 1
ATOM 720 C C . LEU A 1 87 ? -5.547 -2.172 18.053 1.00 95.56 87 LEU A C 1
ATOM 722 O O . LEU A 1 87 ? -4.356 -1.990 17.859 1.00 95.56 87 LEU A O 1
ATOM 726 N N . LYS A 1 88 ? -6.155 -3.315 17.714 1.00 96.06 88 LYS A N 1
ATOM 727 C CA . LYS A 1 88 ? -5.430 -4.471 17.165 1.00 96.06 88 LYS A CA 1
ATOM 728 C C . LYS A 1 88 ? -4.677 -4.189 15.858 1.00 96.06 88 LYS A C 1
ATOM 730 O O . LYS A 1 88 ? -3.621 -4.760 15.637 1.00 96.06 88 LYS A O 1
ATOM 735 N N . ASN A 1 89 ? -5.212 -3.320 14.998 1.00 96.75 89 ASN A N 1
ATOM 736 C CA . ASN A 1 89 ? -4.564 -2.975 13.733 1.00 96.75 89 ASN A CA 1
ATOM 737 C C . ASN A 1 89 ? -3.411 -1.997 13.967 1.00 96.75 89 ASN A C 1
ATOM 739 O O . ASN A 1 89 ? -2.400 -2.115 13.295 1.00 96.75 89 ASN A O 1
ATOM 743 N N . LEU A 1 90 ? -3.555 -1.072 14.924 1.00 97.25 90 LEU A N 1
ATOM 744 C CA . LEU A 1 90 ? -2.476 -0.168 15.326 1.00 97.25 90 LEU A CA 1
ATOM 745 C C . LEU A 1 90 ? -1.328 -0.938 15.987 1.00 97.25 90 LEU A C 1
ATOM 747 O O . LEU A 1 90 ? -0.182 -0.700 15.646 1.00 97.25 90 LEU A O 1
ATOM 751 N N . ILE A 1 91 ? -1.628 -1.898 16.869 1.00 97.88 91 ILE A N 1
ATOM 752 C CA . ILE A 1 91 ? -0.610 -2.770 17.478 1.00 97.88 91 ILE A CA 1
ATOM 753 C C . ILE A 1 91 ? 0.104 -3.596 16.402 1.00 97.88 91 ILE A C 1
ATOM 755 O O . ILE A 1 91 ? 1.325 -3.652 16.382 1.00 97.88 91 ILE A O 1
ATOM 759 N N . CYS A 1 92 ? -0.646 -4.212 15.483 1.00 97.75 92 CYS A N 1
ATOM 760 C CA . CYS A 1 92 ? -0.054 -4.979 14.387 1.00 97.75 92 CYS A CA 1
ATOM 761 C C . CYS A 1 92 ? 0.828 -4.102 13.485 1.00 97.75 92 CYS A C 1
ATOM 763 O O . CYS A 1 92 ? 1.923 -4.524 13.130 1.00 97.75 92 CYS A O 1
ATOM 765 N N . TYR A 1 93 ? 0.381 -2.883 13.169 1.00 97.94 93 TYR A N 1
ATOM 766 C CA . TYR A 1 93 ? 1.178 -1.897 12.442 1.00 97.94 93 TYR A CA 1
ATOM 767 C C . TYR A 1 93 ? 2.483 -1.607 13.196 1.00 97.94 93 TYR A C 1
ATOM 769 O O . TYR A 1 93 ? 3.557 -1.805 12.638 1.00 97.94 93 TYR A O 1
ATOM 777 N N . ALA A 1 94 ? 2.391 -1.288 14.489 1.00 97.94 94 ALA A N 1
ATOM 778 C CA . ALA A 1 94 ? 3.547 -0.924 15.301 1.00 97.94 94 ALA A CA 1
ATOM 779 C C . ALA A 1 94 ? 4.594 -2.040 15.465 1.00 97.94 94 ALA A C 1
ATOM 781 O O . ALA A 1 94 ? 5.774 -1.788 15.678 1.00 97.94 94 ALA A O 1
ATOM 782 N N . ILE A 1 95 ? 4.170 -3.300 15.355 1.00 98.00 95 ILE A N 1
ATOM 783 C CA . ILE A 1 95 ? 5.076 -4.453 15.402 1.00 98.00 95 ILE A CA 1
ATOM 784 C C . ILE A 1 95 ? 5.762 -4.679 14.049 1.00 98.00 95 ILE A C 1
ATOM 786 O O . ILE A 1 95 ? 6.941 -5.019 14.008 1.00 98.00 95 ILE A O 1
ATOM 790 N N . VAL A 1 96 ? 5.036 -4.530 12.938 1.00 97.50 96 VAL A N 1
ATOM 791 C CA . VAL A 1 96 ? 5.532 -4.912 11.604 1.00 97.50 96 VAL A CA 1
ATOM 792 C C . VAL A 1 96 ? 6.373 -3.809 10.959 1.00 97.50 96 VAL A C 1
ATOM 794 O O . VAL A 1 96 ? 7.368 -4.106 10.304 1.00 97.50 96 VAL A O 1
ATOM 797 N N . ILE A 1 97 ? 5.991 -2.542 11.129 1.00 97.81 97 ILE A N 1
ATOM 798 C CA . ILE A 1 97 ? 6.555 -1.394 10.402 1.00 97.81 97 ILE A CA 1
ATOM 799 C C . ILE A 1 97 ? 7.990 -0.986 10.792 1.00 97.81 97 ILE A C 1
ATOM 801 O O . ILE A 1 97 ? 8.693 -0.458 9.925 1.00 97.81 97 ILE A O 1
ATOM 805 N N . PRO A 1 98 ? 8.522 -1.291 11.989 1.00 98.31 98 PRO A N 1
ATOM 806 C CA . PRO A 1 98 ? 9.945 -1.094 12.261 1.00 98.31 98 PRO A CA 1
ATOM 807 C C . PRO A 1 98 ? 10.875 -1.811 11.265 1.00 98.31 98 PRO A C 1
ATOM 809 O O . PRO A 1 98 ? 11.913 -1.264 10.898 1.00 98.31 98 PRO A O 1
ATOM 812 N N . ILE A 1 99 ? 10.488 -2.990 10.760 1.00 96.88 99 ILE A N 1
ATOM 813 C CA . ILE A 1 99 ? 11.292 -3.771 9.803 1.00 96.88 99 ILE A CA 1
ATOM 814 C C . ILE A 1 99 ? 11.523 -3.004 8.483 1.00 96.88 99 ILE A C 1
ATOM 816 O O . ILE A 1 99 ? 12.685 -2.792 8.122 1.00 96.88 99 ILE A O 1
ATOM 820 N N . PRO A 1 100 ? 10.484 -2.549 7.748 1.00 96.50 100 PRO A N 1
ATOM 821 C CA . PRO A 1 100 ? 10.690 -1.763 6.538 1.00 96.50 100 PRO A CA 1
ATOM 82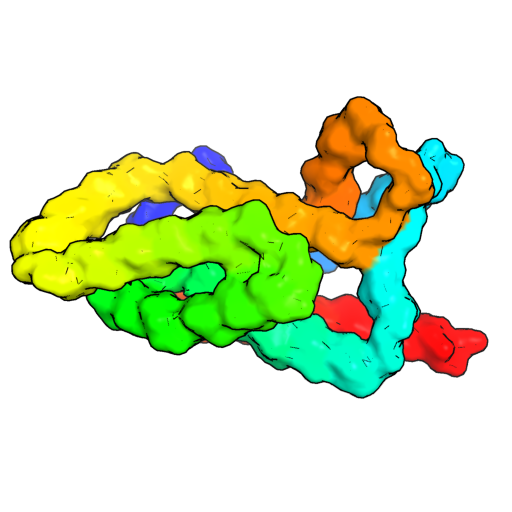2 C C . PRO A 1 100 ? 11.353 -0.406 6.809 1.00 96.50 100 PRO A C 1
ATOM 824 O O . PRO A 1 100 ? 12.091 0.055 5.946 1.00 96.50 100 PRO A O 1
ATOM 827 N N . ILE A 1 101 ? 11.171 0.220 7.981 1.00 98.12 101 ILE A N 1
ATOM 828 C CA . ILE A 1 101 ? 11.908 1.452 8.329 1.00 98.12 101 ILE A CA 1
ATOM 829 C C . ILE A 1 101 ? 13.419 1.189 8.336 1.00 98.12 101 ILE A C 1
ATOM 831 O O . ILE A 1 101 ? 14.163 1.917 7.681 1.00 98.12 101 ILE A O 1
ATOM 835 N N . VAL A 1 102 ? 13.871 0.139 9.032 1.00 98.12 102 VAL A N 1
ATOM 836 C CA . VAL A 1 102 ? 15.296 -0.233 9.091 1.00 98.12 102 VAL A CA 1
ATOM 837 C C . VAL A 1 102 ? 15.830 -0.570 7.700 1.00 98.12 102 VAL A C 1
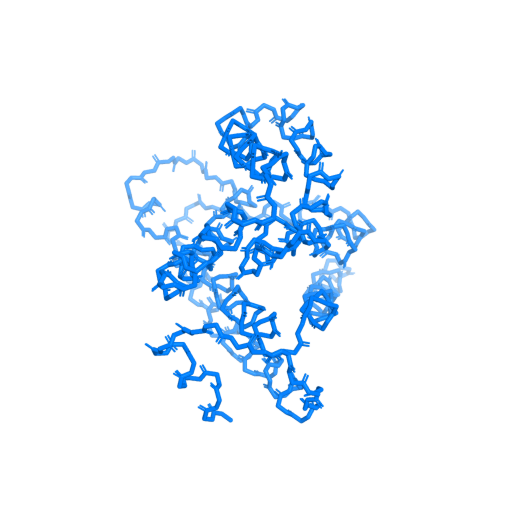ATOM 839 O O . VAL A 1 102 ? 16.902 -0.100 7.324 1.00 98.12 102 VAL A O 1
ATOM 842 N N . TYR A 1 103 ? 15.065 -1.323 6.906 1.00 96.06 103 TYR A N 1
ATOM 843 C CA . TYR A 1 103 ? 15.437 -1.642 5.527 1.00 96.06 103 TYR A CA 1
ATOM 844 C C . TYR A 1 103 ? 15.607 -0.385 4.660 1.00 96.06 103 TYR A C 1
ATOM 846 O O . TYR A 1 103 ? 16.586 -0.270 3.927 1.00 96.06 103 TYR A O 1
ATOM 854 N N . LEU A 1 104 ? 14.679 0.573 4.751 1.00 96.44 104 LEU A N 1
ATOM 855 C CA . LEU A 1 104 ? 14.743 1.818 3.985 1.00 96.44 104 LEU A CA 1
ATOM 856 C C . LEU A 1 104 ? 15.925 2.696 4.407 1.00 96.44 104 LEU A C 1
ATOM 858 O O . LEU A 1 104 ? 16.580 3.265 3.538 1.00 96.44 104 LEU A O 1
ATOM 862 N N . LEU A 1 105 ? 16.227 2.767 5.708 1.00 97.50 105 LEU A N 1
ATOM 863 C CA . LEU A 1 105 ? 17.409 3.467 6.222 1.00 97.50 105 LEU A CA 1
ATOM 864 C C . LEU A 1 105 ? 18.704 2.845 5.694 1.00 97.50 105 LEU A C 1
ATOM 866 O O . LEU A 1 105 ? 19.580 3.566 5.235 1.00 97.50 105 LEU A O 1
ATOM 870 N N . TRP A 1 106 ? 18.799 1.513 5.693 1.00 97.75 106 TRP A N 1
ATOM 871 C CA . TRP A 1 106 ? 19.962 0.799 5.155 1.00 97.75 106 TRP A CA 1
ATOM 872 C C . TRP A 1 106 ? 20.150 0.994 3.642 1.00 97.75 106 TRP A C 1
ATOM 874 O O . TRP A 1 106 ? 21.244 0.819 3.116 1.00 97.75 106 TRP A O 1
ATOM 884 N N . ARG A 1 107 ? 19.080 1.358 2.930 1.00 95.00 107 ARG A N 1
ATOM 885 C CA . ARG A 1 107 ? 19.073 1.637 1.488 1.00 95.00 107 ARG A CA 1
ATOM 886 C C . ARG A 1 107 ? 19.138 3.132 1.159 1.00 95.00 107 ARG A C 1
ATOM 888 O O . ARG A 1 107 ? 18.826 3.503 0.030 1.00 95.00 107 ARG A O 1
ATOM 895 N N . ASP A 1 108 ? 19.492 3.969 2.134 1.00 96.00 108 ASP A N 1
ATOM 896 C CA . ASP A 1 108 ? 19.619 5.426 2.003 1.00 96.00 108 ASP A CA 1
ATOM 897 C C . ASP A 1 108 ? 18.318 6.160 1.609 1.00 96.00 108 ASP A C 1
ATOM 899 O O . ASP A 1 108 ? 18.332 7.309 1.164 1.00 96.00 108 ASP A O 1
ATOM 903 N N . TYR A 1 109 ? 17.147 5.546 1.822 1.00 95.25 109 TYR A N 1
ATOM 904 C CA . TYR A 1 109 ? 15.838 6.169 1.578 1.00 95.25 109 TYR A CA 1
ATOM 905 C C . TYR A 1 109 ? 15.360 7.008 2.780 1.00 95.25 109 TYR A C 1
ATOM 907 O O . TYR A 1 109 ? 14.230 6.853 3.251 1.00 95.25 109 TYR A O 1
ATOM 915 N N . TYR A 1 110 ? 16.206 7.928 3.260 1.00 96.62 110 TYR A N 1
ATOM 916 C CA . TYR A 1 110 ? 16.007 8.693 4.504 1.00 96.62 110 TYR A CA 1
ATOM 917 C C . TYR A 1 110 ? 14.696 9.484 4.562 1.00 96.62 110 TYR A C 1
ATOM 919 O O . TYR A 1 110 ? 14.036 9.549 5.601 1.00 96.62 110 TYR A O 1
ATOM 927 N N . PHE A 1 111 ? 14.295 10.092 3.443 1.00 95.62 111 PHE A N 1
ATOM 928 C CA . PHE A 1 111 ? 13.044 10.842 3.390 1.00 95.62 111 PHE A CA 1
ATOM 929 C C . PHE A 1 111 ? 11.844 9.919 3.639 1.00 95.62 111 PHE A C 1
ATOM 931 O O . PHE A 1 111 ? 11.050 10.164 4.548 1.00 95.62 111 PHE A O 1
ATOM 938 N N . LEU A 1 112 ? 11.746 8.814 2.892 1.00 95.38 112 LEU A N 1
ATOM 939 C CA . LEU A 1 112 ? 10.637 7.869 3.021 1.00 95.38 112 LEU A CA 1
ATOM 940 C C . LEU A 1 112 ? 10.620 7.202 4.402 1.00 95.38 112 LEU A C 1
ATOM 942 O O . LEU A 1 112 ? 9.556 7.100 5.015 1.00 95.38 112 LEU A O 1
ATOM 946 N N . SER A 1 113 ? 11.784 6.805 4.927 1.00 97.19 113 SER A N 1
ATOM 947 C CA . SER A 1 113 ? 11.876 6.237 6.273 1.00 97.19 113 SER A CA 1
ATOM 948 C C . SER A 1 113 ? 11.430 7.236 7.344 1.00 97.19 113 SER A C 1
ATOM 950 O O . SER A 1 113 ? 10.717 6.842 8.263 1.00 97.19 113 SER A O 1
ATOM 952 N N . SER A 1 114 ? 11.763 8.528 7.214 1.00 97.75 114 SER A N 1
ATOM 953 C CA . SER A 1 114 ? 11.321 9.562 8.162 1.00 97.75 114 SER A CA 1
ATOM 954 C C . SER A 1 114 ? 9.800 9.757 8.157 1.00 97.75 114 SER A C 1
ATOM 956 O O . SER A 1 114 ? 9.189 9.874 9.220 1.00 97.75 114 SER A O 1
ATOM 958 N N . VAL A 1 115 ? 9.171 9.709 6.977 1.00 97.62 115 VAL A N 1
ATOM 959 C CA . VAL A 1 115 ? 7.712 9.807 6.831 1.00 97.62 115 VAL A CA 1
ATOM 960 C C . VAL A 1 115 ? 7.025 8.615 7.497 1.00 97.62 115 VAL A C 1
ATOM 962 O O . VAL A 1 115 ? 6.095 8.800 8.282 1.00 97.62 115 VAL A O 1
ATOM 965 N N . ILE A 1 116 ? 7.496 7.392 7.236 1.00 97.75 116 ILE A N 1
ATOM 966 C CA . ILE A 1 116 ? 6.917 6.179 7.832 1.00 97.75 116 ILE A CA 1
ATOM 967 C C . ILE A 1 116 ? 7.146 6.158 9.350 1.00 97.75 116 ILE A C 1
ATOM 969 O O . ILE A 1 116 ? 6.228 5.824 10.098 1.00 97.75 116 ILE A O 1
ATOM 973 N N . MET A 1 117 ? 8.320 6.590 9.818 1.00 98.25 117 MET A N 1
ATOM 974 C CA . MET A 1 117 ? 8.636 6.709 11.243 1.00 98.25 117 MET A CA 1
ATOM 975 C C . MET A 1 117 ? 7.737 7.726 11.957 1.00 98.25 117 MET A C 1
ATOM 977 O O . MET A 1 117 ? 7.290 7.472 13.072 1.00 98.25 117 MET A O 1
ATOM 981 N N . LEU A 1 118 ? 7.397 8.851 11.321 1.00 98.31 118 LEU A N 1
ATOM 982 C CA . LEU A 1 118 ? 6.432 9.799 11.881 1.00 98.31 118 LEU A CA 1
ATOM 983 C C . LEU A 1 118 ? 5.047 9.154 12.054 1.00 98.31 118 LEU A C 1
ATOM 985 O O . LEU A 1 118 ? 4.419 9.311 13.103 1.00 98.31 118 LEU A O 1
ATOM 989 N N . ILE A 1 119 ? 4.578 8.404 11.052 1.00 97.69 119 ILE A N 1
ATOM 990 C CA . ILE A 1 119 ? 3.299 7.680 11.119 1.00 97.69 119 ILE A CA 1
ATOM 991 C C . ILE A 1 119 ? 3.336 6.617 12.229 1.00 97.69 119 ILE A C 1
ATOM 993 O O . ILE A 1 119 ? 2.370 6.485 12.983 1.00 97.69 119 ILE A O 1
ATOM 997 N N . GLU A 1 120 ? 4.456 5.908 12.366 1.00 97.88 120 GLU A N 1
ATOM 998 C CA . GLU A 1 12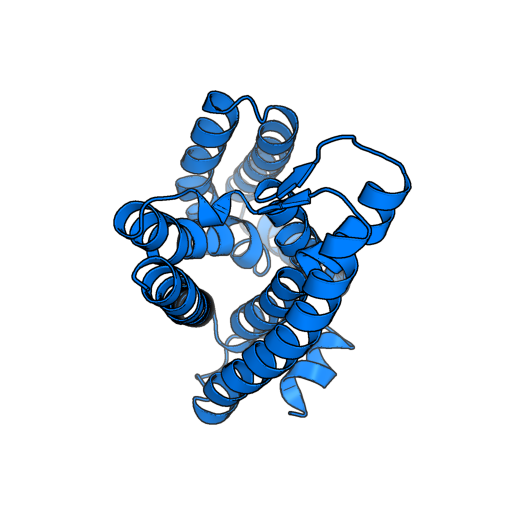0 ? 4.708 4.924 13.423 1.00 97.88 120 GLU A CA 1
ATOM 999 C C . GLU A 1 120 ? 4.642 5.556 14.821 1.00 97.88 120 GLU A C 1
ATOM 1001 O O . GLU A 1 120 ? 3.868 5.115 15.673 1.00 97.88 120 GLU A O 1
ATOM 1006 N N . CYS A 1 121 ? 5.337 6.674 15.039 1.00 98.38 121 CYS A N 1
ATOM 1007 C CA . CYS A 1 121 ? 5.269 7.433 16.288 1.00 98.38 121 CYS A CA 1
ATOM 1008 C C . CYS A 1 121 ? 3.840 7.896 16.614 1.00 98.38 121 CYS A C 1
ATOM 1010 O O . CYS A 1 121 ? 3.412 7.832 17.769 1.00 98.38 121 CYS A O 1
ATOM 1012 N N . ILE A 1 122 ? 3.068 8.329 15.610 1.00 97.00 122 ILE A N 1
ATOM 1013 C CA . ILE A 1 122 ? 1.655 8.696 15.788 1.00 97.00 122 ILE A CA 1
ATOM 1014 C C . ILE A 1 122 ? 0.821 7.470 16.190 1.00 97.00 122 ILE A C 1
ATOM 1016 O O . ILE A 1 122 ? -0.014 7.572 17.094 1.00 97.00 122 ILE A O 1
ATOM 1020 N N . ALA A 1 123 ? 1.037 6.313 15.558 1.00 96.94 123 ALA A N 1
ATOM 1021 C CA . ALA A 1 123 ? 0.340 5.074 15.896 1.00 96.94 123 ALA A CA 1
ATOM 1022 C C . ALA A 1 123 ? 0.626 4.655 17.347 1.00 96.94 123 ALA A C 1
ATOM 1024 O O . ALA A 1 123 ? -0.319 4.453 18.117 1.00 96.94 123 ALA A O 1
ATOM 1025 N N . LEU A 1 124 ? 1.900 4.629 17.753 1.00 97.75 124 LEU A N 1
ATOM 1026 C CA . LEU A 1 124 ? 2.333 4.356 19.128 1.00 97.75 124 LEU A CA 1
ATOM 1027 C C . LEU A 1 124 ? 1.722 5.344 20.127 1.00 97.75 124 LEU A C 1
ATOM 1029 O O . LEU A 1 124 ? 1.146 4.938 21.141 1.00 97.75 124 LEU A O 1
ATOM 1033 N N . PHE A 1 125 ? 1.751 6.641 19.808 1.00 97.31 125 PHE A N 1
ATOM 1034 C CA . PHE A 1 125 ? 1.147 7.675 20.645 1.00 97.31 125 PHE A CA 1
ATOM 1035 C C . PHE A 1 125 ? -0.358 7.468 20.840 1.00 97.31 125 PHE A C 1
ATOM 1037 O O . PHE A 1 125 ? -0.872 7.752 21.921 1.00 97.31 125 PHE A O 1
ATOM 1044 N N . ILE A 1 126 ? -1.080 6.988 19.822 1.00 96.19 126 ILE A N 1
ATOM 1045 C CA . ILE A 1 126 ? -2.514 6.683 19.915 1.00 96.19 126 ILE A CA 1
ATOM 1046 C C . ILE A 1 126 ? -2.759 5.425 20.762 1.00 96.19 126 ILE A C 1
ATOM 1048 O O . ILE A 1 126 ? -3.713 5.414 21.544 1.00 96.19 126 ILE A O 1
ATOM 1052 N N . ILE A 1 127 ? -1.919 4.390 20.632 1.00 96.75 127 ILE A N 1
ATOM 1053 C CA . ILE A 1 127 ? -2.047 3.112 21.357 1.00 96.75 127 ILE A CA 1
ATOM 1054 C C . ILE A 1 127 ? -1.986 3.319 22.873 1.00 96.75 127 ILE A C 1
ATOM 1056 O O . ILE A 1 127 ? -2.799 2.743 23.593 1.00 96.75 127 ILE A O 1
ATOM 1060 N N . ILE A 1 128 ? -1.083 4.179 23.357 1.00 96.69 128 ILE A N 1
ATOM 1061 C CA . ILE A 1 128 ? -0.909 4.432 24.799 1.00 96.69 128 ILE A CA 1
ATOM 1062 C C . ILE A 1 128 ? -2.052 5.245 25.428 1.00 96.69 128 ILE A C 1
ATOM 1064 O O . ILE A 1 128 ? -2.083 5.442 26.643 1.00 96.69 128 ILE A O 1
ATOM 1068 N N . LYS A 1 129 ? -2.985 5.788 24.633 1.00 96.12 129 LYS A N 1
ATOM 1069 C CA . LYS A 1 129 ? -4.084 6.600 25.173 1.00 96.12 129 LYS A CA 1
ATOM 1070 C C . LYS A 1 129 ? -5.204 5.729 25.739 1.00 96.12 129 LYS A C 1
ATOM 1072 O O . LYS A 1 129 ? -5.512 4.669 25.194 1.00 96.12 129 LYS A O 1
ATOM 1077 N N . PRO A 1 130 ? -5.918 6.214 26.774 1.00 95.75 130 PRO A N 1
ATOM 1078 C CA . PRO A 1 130 ? -7.054 5.488 27.324 1.00 95.75 130 PRO A CA 1
ATOM 1079 C C . PRO A 1 130 ? -8.147 5.283 26.268 1.00 95.75 130 PRO A C 1
ATOM 1081 O O . PRO A 1 130 ? -8.353 6.117 25.378 1.00 95.75 130 PRO A O 1
ATOM 1084 N N . LYS A 1 131 ? -8.910 4.192 26.411 1.00 93.94 131 LYS A N 1
ATOM 1085 C CA . LYS A 1 131 ? -9.918 3.723 25.440 1.00 93.94 131 LYS A CA 1
ATOM 1086 C C . LYS A 1 131 ? -10.866 4.823 24.944 1.00 93.94 131 LYS A C 1
ATOM 1088 O O . LYS A 1 131 ? -11.186 4.872 23.758 1.00 93.94 131 LYS A O 1
ATOM 1093 N N . HIS A 1 132 ? -11.284 5.744 25.814 1.00 94.88 132 HIS A N 1
ATOM 1094 C CA . HIS A 1 132 ? -12.176 6.846 25.438 1.00 94.88 132 HIS A CA 1
ATOM 1095 C C . HIS A 1 132 ? -11.530 7.845 24.451 1.00 94.88 132 HIS A C 1
ATOM 1097 O O . HIS A 1 132 ? -12.208 8.345 23.549 1.00 94.88 132 HIS A O 1
ATOM 1103 N N . ARG A 1 133 ? -10.219 8.117 24.565 1.00 93.88 133 ARG A N 1
ATOM 1104 C CA . ARG A 1 133 ? -9.470 8.964 23.614 1.00 93.88 133 ARG A CA 1
ATOM 1105 C C . ARG A 1 133 ? -9.296 8.247 22.280 1.00 93.88 133 ARG A C 1
ATOM 1107 O O . ARG A 1 133 ? -9.514 8.873 21.247 1.00 93.88 133 ARG A O 1
ATOM 1114 N N . LEU A 1 134 ? -8.985 6.948 22.301 1.00 93.62 134 LEU A N 1
ATOM 1115 C CA . LEU A 1 134 ? -8.887 6.128 21.091 1.00 93.62 134 LEU A CA 1
ATOM 1116 C C . LEU A 1 134 ? -10.200 6.154 20.293 1.00 93.62 134 LEU A C 1
ATOM 1118 O O . LEU A 1 134 ? -10.186 6.422 19.095 1.00 93.62 134 LEU A O 1
ATOM 1122 N N . ILE A 1 135 ? -11.344 5.963 20.959 1.00 94.19 135 ILE A N 1
ATOM 1123 C CA . ILE A 1 135 ? -12.667 6.037 20.317 1.00 94.19 135 ILE A CA 1
ATOM 1124 C C . ILE A 1 135 ? -12.904 7.427 19.706 1.00 94.19 135 ILE A C 1
ATOM 1126 O O . ILE A 1 135 ? -13.427 7.534 18.597 1.00 94.19 135 ILE A O 1
ATOM 1130 N N . ARG A 1 136 ? -12.501 8.505 20.391 1.00 95.19 136 ARG A N 1
ATOM 1131 C CA . ARG A 1 136 ? -12.624 9.877 19.870 1.00 95.19 136 ARG A CA 1
ATOM 1132 C C . ARG A 1 136 ? -11.787 10.084 18.604 1.00 95.19 136 ARG A C 1
ATOM 1134 O O . ARG A 1 136 ? -12.290 10.665 17.644 1.00 95.19 136 ARG A O 1
ATOM 1141 N N . VAL A 1 137 ? -10.544 9.598 18.592 1.00 93.94 137 VAL A N 1
ATOM 1142 C CA . VAL A 1 137 ? -9.663 9.644 17.413 1.00 93.94 137 VAL A CA 1
ATOM 1143 C C . VAL A 1 137 ? -10.264 8.830 16.269 1.00 93.94 137 VAL A C 1
ATOM 1145 O O . VAL A 1 137 ? -10.398 9.355 15.171 1.00 93.94 137 VAL A O 1
ATOM 1148 N N . GLN A 1 138 ? -10.725 7.604 16.532 1.00 93.81 138 GLN A N 1
ATOM 1149 C CA . GLN A 1 138 ? -11.379 6.756 15.530 1.00 93.81 138 GLN A CA 1
ATOM 1150 C C . GLN A 1 138 ? -12.608 7.428 14.913 1.00 93.81 138 GLN A C 1
ATOM 1152 O O . GLN A 1 138 ? -12.767 7.400 13.699 1.00 93.81 138 GLN A O 1
ATOM 1157 N N . ARG A 1 139 ? -13.463 8.072 15.719 1.00 94.00 139 ARG A N 1
ATOM 1158 C CA . ARG A 1 139 ? -14.638 8.803 15.213 1.00 94.00 139 ARG A CA 1
ATOM 1159 C C . ARG A 1 139 ? -14.243 9.947 14.281 1.00 94.00 139 ARG A C 1
ATOM 1161 O O . ARG A 1 139 ? -14.831 10.081 13.212 1.00 94.00 139 ARG A O 1
ATOM 1168 N N . LYS A 1 140 ? -13.234 10.744 14.659 1.00 94.56 140 LYS A N 1
ATOM 1169 C CA . LYS A 1 140 ? -12.699 11.804 13.791 1.00 94.56 140 LYS A CA 1
ATOM 1170 C C . LYS A 1 140 ? -12.106 11.221 12.510 1.00 94.56 140 LYS A C 1
ATOM 1172 O O . LYS A 1 140 ? -12.418 11.710 11.436 1.00 94.56 140 LYS A O 1
ATOM 1177 N N . PHE A 1 141 ? -11.315 10.157 12.617 1.00 94.44 141 PHE A N 1
ATOM 1178 C CA . PHE A 1 141 ? -10.699 9.487 11.474 1.00 94.44 141 PHE A CA 1
ATOM 1179 C C . PHE A 1 141 ? -11.748 8.962 10.488 1.00 94.44 141 PHE A C 1
ATOM 1181 O O . PHE A 1 141 ? -11.645 9.212 9.293 1.00 94.44 141 PHE A O 1
ATOM 1188 N N . ILE A 1 142 ? -12.803 8.308 10.990 1.00 93.75 142 ILE A N 1
ATOM 1189 C CA . ILE A 1 142 ? -13.904 7.773 10.175 1.00 93.75 142 ILE A CA 1
ATOM 1190 C C . ILE A 1 142 ? -14.586 8.872 9.349 1.00 93.75 142 ILE A C 1
ATOM 1192 O O . ILE A 1 142 ? -14.933 8.628 8.195 1.00 93.75 142 ILE A O 1
ATOM 1196 N N . LYS A 1 143 ? -14.724 10.087 9.899 1.00 94.56 143 LYS A N 1
ATOM 1197 C CA . LYS A 1 143 ? -15.288 11.243 9.181 1.00 94.56 143 LYS A CA 1
ATOM 1198 C C . LYS A 1 143 ? -14.475 11.616 7.933 1.00 94.56 143 LYS A C 1
ATOM 1200 O O . LYS A 1 143 ? -15.053 12.080 6.959 1.00 94.56 143 LYS A O 1
ATOM 1205 N N . TYR A 1 144 ? -13.161 11.399 7.952 1.00 96.25 144 TYR A N 1
ATOM 1206 C CA . TYR A 1 144 ? -12.250 11.755 6.860 1.00 96.25 144 TYR A CA 1
ATOM 1207 C C . TYR A 1 144 ? -11.843 10.563 5.983 1.00 96.25 144 TYR A C 1
ATOM 1209 O O . TYR A 1 144 ? -10.951 10.701 5.148 1.00 96.25 144 TYR A O 1
ATOM 1217 N N . ILE A 1 145 ? -12.500 9.404 6.128 1.00 95.75 145 ILE A N 1
ATOM 1218 C CA . ILE A 1 145 ? -12.197 8.204 5.333 1.00 95.75 145 ILE A CA 1
ATOM 1219 C C . ILE A 1 145 ? -12.170 8.447 3.820 1.00 95.75 145 ILE A C 1
ATOM 1221 O O . ILE A 1 145 ? -11.242 7.914 3.220 1.00 95.75 145 ILE A O 1
ATOM 1225 N N . PRO A 1 146 ? -13.071 9.234 3.192 1.00 96.44 146 PRO A N 1
ATOM 1226 C CA . PRO A 1 146 ? -12.970 9.510 1.758 1.00 96.44 146 PRO A CA 1
ATOM 1227 C C . PRO A 1 146 ? -11.581 10.022 1.348 1.00 96.44 146 PRO A C 1
ATOM 1229 O O . PRO A 1 146 ? -10.927 9.439 0.490 1.00 96.44 146 PRO A O 1
ATOM 1232 N N . TYR A 1 147 ? -11.080 11.051 2.034 1.00 97.31 147 TYR A N 1
ATOM 1233 C CA . TYR A 1 147 ? -9.780 11.658 1.744 1.00 97.31 147 TYR A CA 1
ATOM 1234 C C . TYR A 1 147 ? -8.617 10.723 2.076 1.00 97.31 147 TYR A C 1
ATOM 1236 O O . TYR A 1 147 ? -7.689 10.574 1.288 1.00 97.31 147 TYR A O 1
ATOM 1244 N N . ILE A 1 148 ? -8.687 10.056 3.230 1.00 97.00 148 ILE A N 1
ATOM 1245 C CA . ILE A 1 148 ? -7.654 9.119 3.687 1.00 97.00 148 ILE A CA 1
ATOM 1246 C C . ILE A 1 148 ? -7.544 7.924 2.731 1.00 97.00 148 ILE A C 1
ATOM 1248 O O . ILE A 1 148 ? -6.447 7.443 2.461 1.00 97.00 148 ILE A O 1
ATOM 1252 N N . PHE A 1 149 ? -8.673 7.454 2.202 1.00 97.88 149 PHE A N 1
ATOM 1253 C CA . PHE A 1 149 ? -8.722 6.363 1.241 1.00 97.88 149 PHE A CA 1
ATOM 1254 C C . PHE A 1 149 ? -7.970 6.717 -0.045 1.00 97.88 149 PHE A C 1
ATOM 1256 O O . PHE A 1 149 ? -7.086 5.962 -0.450 1.00 97.88 149 PHE A O 1
ATOM 1263 N N . TYR A 1 150 ? -8.270 7.871 -0.654 1.00 97.88 150 TYR A N 1
ATOM 1264 C CA . TYR A 1 150 ? -7.560 8.310 -1.859 1.00 97.88 150 TYR A CA 1
ATOM 1265 C C . TYR A 1 150 ? -6.089 8.607 -1.586 1.00 97.88 150 TYR A C 1
ATOM 1267 O O . TYR A 1 150 ? -5.250 8.262 -2.412 1.00 97.88 150 TYR A O 1
ATOM 1275 N N . LEU A 1 151 ? -5.761 9.179 -0.422 1.00 97.38 151 LEU A N 1
ATOM 1276 C CA . LEU A 1 151 ? -4.374 9.397 -0.021 1.00 97.38 151 LEU A CA 1
ATOM 1277 C C . LEU A 1 151 ? -3.598 8.076 -0.007 1.00 97.38 151 LEU A C 1
ATOM 1279 O O . LEU A 1 151 ? -2.578 7.973 -0.675 1.00 97.38 151 LEU A O 1
ATOM 1283 N N . PHE A 1 152 ? -4.095 7.042 0.680 1.00 97.19 152 PHE A N 1
ATOM 1284 C CA . PHE A 1 152 ? -3.406 5.749 0.721 1.00 97.19 152 PHE A CA 1
ATOM 1285 C C . PHE A 1 152 ? -3.339 5.059 -0.645 1.00 97.19 152 PHE A C 1
ATOM 1287 O O . PHE A 1 152 ? -2.320 4.450 -0.953 1.00 97.19 152 PHE A O 1
ATOM 1294 N N . MET A 1 153 ? -4.383 5.161 -1.470 1.00 96.69 153 MET A N 1
ATOM 1295 C CA . MET A 1 153 ? -4.380 4.648 -2.846 1.00 96.69 153 MET A CA 1
ATOM 1296 C C . MET A 1 153 ? -3.293 5.319 -3.697 1.00 96.69 153 MET A C 1
ATOM 1298 O O . MET A 1 153 ? -2.517 4.628 -4.356 1.00 96.69 153 MET A O 1
ATOM 1302 N N . LEU A 1 154 ? -3.226 6.652 -3.675 1.00 97.44 154 LEU A N 1
ATOM 1303 C CA . LEU A 1 154 ? -2.240 7.414 -4.438 1.00 97.44 154 LEU A CA 1
ATOM 1304 C C . LEU A 1 154 ? -0.828 7.175 -3.905 1.00 97.44 154 LEU A C 1
ATOM 1306 O O . LEU A 1 154 ? 0.067 6.892 -4.691 1.00 97.44 154 LEU A O 1
ATOM 1310 N N . SER A 1 155 ? -0.624 7.214 -2.586 1.00 97.25 155 SER A N 1
ATOM 1311 C CA . SER A 1 155 ? 0.677 6.929 -1.972 1.00 97.25 155 SER A CA 1
ATOM 1312 C C . SER A 1 155 ? 1.156 5.506 -2.260 1.00 97.25 155 SER A C 1
ATOM 1314 O O . SER A 1 155 ? 2.342 5.317 -2.510 1.00 97.25 155 SER A O 1
ATOM 1316 N N . PHE A 1 156 ? 0.253 4.520 -2.273 1.00 98.31 156 PHE A N 1
ATOM 1317 C CA . PHE A 1 156 ? 0.577 3.145 -2.651 1.00 98.31 156 PHE A CA 1
ATOM 1318 C C . PHE A 1 156 ? 1.099 3.074 -4.088 1.00 98.31 156 PHE A C 1
ATOM 1320 O O . PHE A 1 156 ? 2.165 2.514 -4.324 1.00 98.31 156 PHE A O 1
ATOM 1327 N N . GLY A 1 157 ? 0.394 3.689 -5.041 1.00 97.69 157 GLY A N 1
ATOM 1328 C CA . GLY A 1 157 ? 0.852 3.740 -6.426 1.00 97.69 157 GLY A CA 1
ATOM 1329 C C . GLY A 1 157 ? 2.171 4.496 -6.586 1.00 97.69 157 GLY A C 1
ATOM 1330 O O . GLY A 1 157 ? 3.120 3.969 -7.152 1.00 97.69 157 GLY A O 1
ATOM 1331 N N . LEU A 1 158 ? 2.271 5.699 -6.020 1.00 96.19 158 LEU A N 1
ATOM 1332 C CA . LEU A 1 158 ? 3.462 6.546 -6.122 1.00 96.19 158 LEU A CA 1
ATOM 1333 C C . LEU A 1 158 ? 4.708 5.914 -5.498 1.00 96.19 158 LEU A C 1
ATOM 1335 O O . LEU A 1 158 ? 5.799 6.136 -6.013 1.00 96.19 158 LEU A O 1
ATOM 1339 N N . LEU A 1 159 ? 4.579 5.091 -4.452 1.00 96.25 159 LEU A N 1
ATOM 1340 C CA . LEU A 1 159 ? 5.716 4.356 -3.886 1.00 96.25 159 LEU A CA 1
ATOM 1341 C C . LEU A 1 159 ? 6.398 3.459 -4.934 1.00 96.25 159 LEU A C 1
ATOM 1343 O O . LEU A 1 159 ? 7.615 3.289 -4.903 1.00 96.25 159 LEU A O 1
ATOM 1347 N N . HIS A 1 160 ? 5.648 2.957 -5.917 1.00 96.19 160 HIS A N 1
ATOM 1348 C CA . HIS A 1 160 ? 6.183 2.104 -6.977 1.00 96.19 160 HIS A CA 1
ATOM 1349 C C . HIS A 1 160 ? 7.013 2.858 -8.019 1.00 96.19 160 HIS A C 1
ATOM 1351 O O . HIS A 1 160 ? 7.654 2.217 -8.851 1.00 96.19 160 HIS A O 1
ATOM 1357 N N . ILE A 1 161 ? 7.098 4.191 -7.950 1.00 94.81 161 ILE A N 1
ATOM 1358 C CA . ILE A 1 161 ? 8.049 4.946 -8.774 1.00 94.81 161 ILE A CA 1
ATOM 1359 C C . ILE A 1 161 ? 9.500 4.525 -8.486 1.00 94.81 161 ILE A C 1
ATOM 1361 O O . ILE A 1 161 ? 10.359 4.625 -9.357 1.00 94.81 161 ILE A O 1
ATOM 1365 N N . LEU A 1 162 ? 9.764 3.982 -7.289 1.00 92.94 162 LEU A N 1
ATOM 1366 C CA . LEU A 1 162 ? 11.067 3.457 -6.870 1.00 92.94 162 LEU A CA 1
ATOM 1367 C C . LEU A 1 162 ? 11.533 2.248 -7.697 1.00 92.94 162 LEU A C 1
ATOM 1369 O O . LEU A 1 162 ? 12.733 1.961 -7.742 1.00 92.94 162 LEU A O 1
ATOM 1373 N N . ASN A 1 163 ? 10.608 1.574 -8.386 1.00 93.75 163 ASN A N 1
ATOM 1374 C CA . ASN A 1 163 ? 10.925 0.483 -9.303 1.00 93.75 163 ASN A CA 1
ATOM 1375 C C . ASN A 1 163 ? 11.537 0.979 -10.619 1.00 93.75 163 ASN A C 1
ATOM 1377 O O . ASN A 1 163 ? 12.078 0.172 -11.370 1.00 93.75 163 ASN A O 1
ATOM 1381 N N . PHE A 1 164 ? 11.498 2.284 -10.890 1.00 93.19 164 PHE A N 1
ATOM 1382 C CA . PHE A 1 164 ? 12.008 2.865 -12.124 1.00 93.19 164 PHE A CA 1
ATOM 1383 C C . PHE A 1 164 ? 13.351 3.575 -11.913 1.00 93.19 164 PHE A C 1
ATOM 1385 O O . PHE A 1 164 ? 13.609 4.212 -10.886 1.00 93.19 164 PHE A O 1
ATOM 1392 N N . THR A 1 165 ? 14.248 3.437 -12.882 1.00 91.88 165 THR A N 1
ATOM 1393 C CA . THR A 1 165 ? 15.429 4.290 -13.067 1.00 91.88 165 THR A CA 1
ATOM 1394 C C . THR A 1 165 ? 15.121 5.309 -14.153 1.00 91.88 165 THR A C 1
ATOM 1396 O O . THR A 1 165 ? 14.517 4.972 -15.166 1.00 91.88 165 THR A O 1
ATOM 1399 N N . PHE A 1 166 ? 15.563 6.549 -13.955 1.00 90.31 166 PHE A N 1
ATOM 1400 C CA . PHE A 1 166 ? 15.428 7.623 -14.937 1.00 90.31 166 PHE A CA 1
ATOM 1401 C C . PHE A 1 166 ? 16.819 8.129 -15.295 1.00 90.31 166 PHE A C 1
ATOM 1403 O O . PHE A 1 166 ? 17.585 8.477 -14.397 1.00 90.31 166 PHE A O 1
ATOM 1410 N N . THR A 1 167 ? 17.138 8.211 -16.588 1.00 85.75 167 THR A N 1
ATOM 1411 C CA . THR A 1 167 ? 18.439 8.730 -17.049 1.00 85.75 167 THR A CA 1
ATOM 1412 C C . THR A 1 167 ? 18.627 10.196 -16.658 1.00 85.75 167 THR A C 1
ATOM 1414 O O . THR A 1 167 ? 19.718 10.621 -16.290 1.00 85.75 167 THR A O 1
ATOM 1417 N N . LYS A 1 168 ? 17.547 10.982 -16.709 1.00 84.38 168 LYS A N 1
ATOM 1418 C CA . LYS A 1 168 ? 17.519 12.378 -16.269 1.00 84.38 168 LYS A CA 1
ATOM 1419 C C . LYS A 1 168 ? 16.169 12.679 -15.645 1.00 84.38 168 LYS A C 1
ATOM 1421 O O . LYS A 1 168 ? 15.145 12.440 -16.271 1.00 84.38 168 LYS A O 1
ATOM 1426 N N . ILE A 1 169 ? 16.157 13.253 -14.446 1.00 85.25 169 ILE A N 1
ATOM 1427 C CA . ILE A 1 169 ? 14.919 13.749 -13.840 1.00 85.25 169 ILE A CA 1
ATOM 1428 C C . ILE A 1 169 ? 14.546 15.065 -14.530 1.00 85.25 169 ILE A C 1
ATOM 1430 O O . ILE A 1 169 ? 15.356 15.988 -14.618 1.00 85.25 169 ILE A O 1
ATOM 1434 N N . SER A 1 170 ? 13.318 15.145 -15.038 1.00 87.50 170 SER A N 1
ATOM 1435 C CA . SER A 1 170 ? 12.757 16.348 -15.657 1.00 87.50 170 SER A CA 1
ATOM 1436 C C . SER A 1 170 ? 11.367 16.638 -15.099 1.00 87.50 170 SER A C 1
ATOM 1438 O O . SER A 1 170 ? 10.707 15.744 -14.567 1.00 87.50 170 SER A O 1
ATOM 1440 N N . PHE A 1 171 ? 10.903 17.879 -15.258 1.00 90.00 171 PHE A N 1
ATOM 1441 C CA . PHE A 1 171 ? 9.541 18.274 -14.887 1.00 90.00 171 PHE A CA 1
ATOM 1442 C C . PHE A 1 171 ? 8.482 17.348 -15.510 1.00 90.00 171 PHE A C 1
ATOM 1444 O O . PHE A 1 171 ? 7.557 16.912 -14.828 1.00 90.00 171 PHE A O 1
ATOM 1451 N N . TRP A 1 172 ? 8.665 16.976 -16.780 1.00 89.38 172 TRP A N 1
ATOM 1452 C CA . TRP A 1 172 ? 7.751 16.089 -17.496 1.00 89.38 172 TRP A CA 1
ATOM 1453 C C . TRP A 1 172 ? 7.684 14.693 -16.883 1.00 89.38 172 TRP A C 1
ATOM 1455 O O . TRP A 1 172 ? 6.590 14.168 -16.723 1.00 89.38 172 TRP A O 1
ATOM 1465 N N . ILE A 1 173 ? 8.824 14.128 -16.470 1.00 87.25 173 ILE A N 1
ATOM 1466 C CA . ILE A 1 173 ? 8.875 12.817 -15.802 1.00 87.25 173 ILE A CA 1
ATOM 1467 C C . ILE A 1 173 ? 8.104 12.843 -14.479 1.00 87.25 173 ILE A C 1
ATOM 1469 O O . ILE A 1 173 ? 7.362 11.911 -14.173 1.00 87.25 173 ILE A O 1
ATOM 1473 N N . VAL A 1 174 ? 8.227 13.928 -13.712 1.00 89.06 174 VAL A N 1
ATOM 1474 C CA . VAL A 1 174 ? 7.459 14.101 -12.471 1.00 89.06 174 VAL A CA 1
ATOM 1475 C C . VAL A 1 174 ? 5.962 14.173 -12.777 1.00 89.06 174 VAL A C 1
ATOM 1477 O O . VAL A 1 174 ? 5.177 13.487 -12.122 1.00 89.06 174 VAL A O 1
ATOM 1480 N N . LEU A 1 175 ? 5.569 14.936 -13.799 1.00 90.94 175 LEU A N 1
ATOM 1481 C CA . LEU A 1 175 ? 4.169 15.105 -14.184 1.00 90.94 175 LEU A CA 1
ATOM 1482 C C . LEU A 1 175 ? 3.520 13.796 -14.665 1.00 90.94 175 LEU A C 1
ATOM 1484 O O . LEU A 1 175 ? 2.375 13.526 -14.312 1.00 90.94 175 LEU A O 1
ATOM 1488 N N . ILE A 1 176 ? 4.242 12.965 -15.425 1.00 90.69 176 ILE A N 1
ATOM 1489 C CA . ILE A 1 176 ? 3.728 11.669 -15.905 1.00 90.69 176 ILE A CA 1
ATOM 1490 C C . ILE A 1 176 ? 3.834 10.551 -14.864 1.00 90.69 176 ILE A C 1
ATOM 1492 O O . ILE A 1 176 ? 3.263 9.483 -15.072 1.00 90.69 176 ILE A O 1
ATOM 1496 N N . SER A 1 177 ? 4.556 10.754 -13.757 1.00 91.38 177 SER A N 1
ATOM 1497 C CA . SER A 1 177 ? 4.797 9.697 -12.768 1.00 91.38 177 SER A CA 1
ATOM 1498 C C . SER A 1 177 ? 3.521 9.020 -12.245 1.00 91.38 177 SER A C 1
ATOM 1500 O O . SER A 1 177 ? 3.543 7.792 -12.139 1.00 91.38 177 SER A O 1
ATOM 1502 N N . PRO A 1 178 ? 2.378 9.714 -12.025 1.00 93.75 178 PRO A N 1
ATOM 1503 C CA . PRO A 1 178 ? 1.133 9.044 -11.646 1.00 93.75 178 PRO A CA 1
ATOM 1504 C C . PRO A 1 178 ? 0.579 8.139 -12.754 1.00 93.75 178 PRO A C 1
ATOM 1506 O O . PRO A 1 178 ? -0.043 7.126 -12.456 1.00 93.75 178 PRO A O 1
ATOM 1509 N N . LEU A 1 179 ? 0.806 8.476 -14.027 1.00 94.25 179 LEU A N 1
ATOM 1510 C CA . LEU A 1 179 ? 0.402 7.640 -15.157 1.00 94.25 179 LEU A CA 1
ATOM 1511 C C . LEU A 1 179 ? 1.308 6.408 -15.286 1.00 94.25 179 LEU A C 1
ATOM 1513 O O . LEU A 1 179 ? 0.815 5.310 -15.531 1.00 94.25 179 LEU A O 1
ATOM 1517 N N . LEU A 1 180 ? 2.613 6.571 -15.052 1.00 94.56 180 LEU A N 1
ATOM 1518 C CA . LEU A 1 180 ? 3.579 5.470 -15.077 1.00 94.56 180 LEU A CA 1
ATOM 1519 C C . LEU A 1 180 ? 3.266 4.398 -14.019 1.00 94.56 180 LEU A C 1
ATOM 1521 O O . LEU A 1 180 ? 3.427 3.208 -14.275 1.00 94.56 180 LEU A O 1
ATOM 1525 N N . VAL A 1 181 ? 2.772 4.817 -12.850 1.00 96.75 181 VAL A N 1
ATOM 1526 C CA . VAL A 1 181 ? 2.360 3.920 -11.753 1.00 96.75 181 VAL A CA 1
ATOM 1527 C C . VAL A 1 181 ? 0.842 3.714 -11.673 1.00 96.75 181 VAL A C 1
ATOM 1529 O O . VAL A 1 181 ? 0.313 3.244 -10.661 1.00 96.75 181 VAL A O 1
ATOM 1532 N N . ALA A 1 182 ? 0.109 4.060 -12.735 1.00 97.25 182 ALA A N 1
ATOM 1533 C CA . ALA A 1 182 ? -1.342 3.908 -12.782 1.00 97.25 182 ALA A CA 1
ATOM 1534 C C . ALA A 1 182 ? -1.820 2.463 -12.529 1.00 97.25 182 ALA A C 1
ATOM 1536 O O . ALA A 1 182 ? -2.810 2.312 -11.807 1.00 97.25 182 ALA A O 1
ATOM 1537 N N . PRO A 1 183 ? -1.149 1.394 -13.021 1.00 97.00 183 PRO A N 1
ATOM 1538 C CA . PRO A 1 183 ? -1.539 0.022 -12.688 1.00 97.00 183 PRO A CA 1
ATOM 1539 C C . PRO A 1 183 ? -1.566 -0.228 -11.176 1.00 97.00 183 PRO A C 1
ATOM 1541 O O . PRO A 1 183 ? -2.479 -0.869 -10.657 1.00 97.00 183 PRO A O 1
ATOM 1544 N N . GLN A 1 184 ? -0.599 0.327 -10.448 1.00 98.06 184 GLN A N 1
ATOM 1545 C CA . GLN A 1 184 ? -0.492 0.206 -9.000 1.00 98.06 184 GLN A CA 1
ATOM 1546 C C . GLN A 1 184 ? -1.502 1.099 -8.285 1.00 98.06 184 GLN A C 1
ATOM 1548 O O . GLN A 1 184 ? -2.052 0.690 -7.268 1.00 98.06 184 GLN A O 1
ATOM 1553 N N . ILE A 1 185 ? -1.832 2.273 -8.831 1.00 98.31 185 ILE A N 1
ATOM 1554 C CA . ILE A 1 185 ? -2.942 3.093 -8.328 1.00 98.31 185 ILE A CA 1
ATOM 1555 C C . ILE A 1 185 ? -4.267 2.316 -8.421 1.00 98.31 185 ILE A C 1
ATOM 1557 O O . ILE A 1 185 ? -4.990 2.237 -7.427 1.00 98.31 185 ILE A O 1
ATOM 1561 N N . VAL A 1 186 ? -4.555 1.685 -9.567 1.00 98.19 186 VAL A N 1
ATOM 1562 C CA . VAL A 1 186 ? -5.760 0.856 -9.773 1.00 98.19 186 VAL A CA 1
ATOM 1563 C C . VAL A 1 186 ? -5.782 -0.334 -8.815 1.00 98.19 186 VAL A C 1
ATOM 1565 O O . VAL A 1 186 ? -6.792 -0.564 -8.143 1.00 98.19 186 VAL A O 1
ATOM 1568 N N . LEU A 1 187 ? -4.663 -1.059 -8.691 1.00 98.50 187 LEU A N 1
ATOM 1569 C CA . LEU A 1 187 ? -4.530 -2.138 -7.709 1.00 98.50 187 LEU A CA 1
ATOM 1570 C C . LEU A 1 187 ? -4.801 -1.613 -6.297 1.00 98.50 187 LEU A C 1
ATOM 1572 O O . LEU A 1 187 ? -5.564 -2.205 -5.537 1.00 98.50 187 LEU A O 1
ATOM 1576 N N . GLY A 1 188 ? -4.236 -0.453 -5.964 1.00 98.31 188 GLY A N 1
ATOM 1577 C CA . GLY A 1 188 ? -4.383 0.181 -4.668 1.00 98.31 188 GLY A CA 1
ATOM 1578 C C . GLY A 1 188 ? -5.828 0.528 -4.321 1.00 98.31 188 GLY A C 1
ATOM 1579 O O . GLY A 1 188 ? -6.233 0.322 -3.171 1.00 98.31 188 GLY A O 1
ATOM 1580 N N . SER A 1 189 ? -6.613 0.978 -5.304 1.00 98.19 189 SER A N 1
ATOM 1581 C CA . SER A 1 189 ? -8.056 1.212 -5.176 1.00 98.19 189 SER A CA 1
ATOM 1582 C C . SER A 1 189 ? -8.816 -0.078 -4.870 1.00 98.19 189 SER A C 1
ATOM 1584 O O . SER A 1 189 ? -9.640 -0.109 -3.952 1.00 98.19 189 SER A O 1
ATOM 1586 N N . ILE A 1 190 ? -8.530 -1.149 -5.618 1.00 98.38 190 ILE A N 1
ATOM 1587 C CA . ILE A 1 190 ? -9.193 -2.452 -5.472 1.00 98.38 190 ILE A CA 1
ATOM 1588 C C . ILE A 1 190 ? -8.854 -3.073 -4.113 1.00 98.38 190 ILE A C 1
ATOM 1590 O O . ILE A 1 190 ? -9.758 -3.466 -3.376 1.00 98.38 190 ILE A O 1
ATOM 1594 N N . LEU A 1 191 ? -7.578 -3.080 -3.723 1.00 98.56 191 LEU A N 1
ATOM 1595 C CA . LEU A 1 191 ? -7.123 -3.563 -2.416 1.00 98.56 191 LEU A CA 1
ATOM 1596 C C . LEU A 1 191 ? -7.738 -2.752 -1.272 1.00 98.56 191 LEU A C 1
ATOM 1598 O O . LEU A 1 191 ? -8.247 -3.311 -0.301 1.00 98.56 191 LEU A O 1
ATOM 1602 N N . GLY A 1 192 ? -7.785 -1.423 -1.403 1.00 98.00 192 GLY A N 1
ATOM 1603 C CA . GLY A 1 192 ? -8.477 -0.560 -0.449 1.00 98.00 192 GLY A CA 1
ATOM 1604 C C . GLY A 1 192 ? -9.956 -0.936 -0.296 1.00 98.00 192 GLY A C 1
ATOM 1605 O O . GLY A 1 192 ? -10.458 -1.042 0.826 1.00 98.00 192 GLY A O 1
ATOM 1606 N N . PHE A 1 193 ? -10.659 -1.168 -1.404 1.00 97.75 193 PHE A N 1
ATOM 1607 C CA . PHE A 1 193 ? -12.056 -1.602 -1.391 1.00 97.75 193 PHE A CA 1
ATOM 1608 C C . PHE A 1 193 ? -12.228 -2.966 -0.709 1.00 97.75 193 PHE A C 1
ATOM 1610 O O . PHE A 1 193 ? -13.037 -3.095 0.214 1.00 97.75 193 PHE A O 1
ATOM 1617 N N . ILE A 1 194 ? -11.420 -3.962 -1.086 1.00 97.81 194 ILE A N 1
ATOM 1618 C CA . ILE A 1 194 ? -11.429 -5.304 -0.485 1.00 97.81 194 ILE A CA 1
ATOM 1619 C C . ILE A 1 194 ? -11.150 -5.217 1.017 1.00 97.81 194 ILE A C 1
ATOM 1621 O O . ILE A 1 194 ? -11.857 -5.831 1.821 1.00 97.81 194 ILE A O 1
ATOM 1625 N N . ARG A 1 195 ? -10.182 -4.397 1.434 1.00 97.56 195 ARG A N 1
ATOM 1626 C CA . ARG A 1 195 ? -9.885 -4.145 2.846 1.00 97.56 195 ARG A CA 1
ATOM 1627 C C . ARG A 1 195 ? -11.093 -3.595 3.598 1.00 97.56 195 ARG A C 1
ATOM 1629 O O . ARG A 1 195 ? -11.363 -4.005 4.736 1.00 97.56 195 ARG A O 1
ATOM 1636 N N . MET A 1 196 ? -11.786 -2.632 3.000 1.00 96.81 196 MET A N 1
ATOM 1637 C CA . MET A 1 196 ? -12.906 -1.945 3.632 1.00 96.81 196 MET A CA 1
ATOM 1638 C C . MET A 1 196 ? -14.151 -2.825 3.699 1.00 96.81 196 MET A C 1
ATOM 1640 O O . MET A 1 196 ? -14.812 -2.829 4.743 1.00 96.81 196 MET A O 1
ATOM 1644 N N . ARG A 1 197 ? -14.384 -3.656 2.683 1.00 96.12 197 ARG A N 1
ATOM 1645 C CA . ARG A 1 197 ? -15.553 -4.531 2.591 1.00 96.12 197 ARG A CA 1
ATOM 1646 C C . ARG A 1 197 ? -15.347 -5.909 3.215 1.00 96.12 197 ARG A C 1
ATOM 1648 O O . ARG A 1 197 ? -16.121 -6.296 4.083 1.00 96.12 197 ARG A O 1
ATOM 1655 N N . PHE A 1 198 ? -14.298 -6.632 2.838 1.00 96.69 198 PHE A N 1
ATOM 1656 C CA . PHE A 1 198 ? -14.100 -8.044 3.195 1.00 96.69 198 PHE A CA 1
ATOM 1657 C C . PHE A 1 198 ? -13.071 -8.233 4.320 1.00 96.69 198 PHE A C 1
ATOM 1659 O O . PHE A 1 198 ? -13.270 -9.036 5.233 1.00 96.69 198 PHE A O 1
ATOM 1666 N N . GLY A 1 199 ? -12.000 -7.436 4.344 1.00 96.88 199 GLY A N 1
ATOM 1667 C CA . GLY A 1 199 ? -11.016 -7.443 5.430 1.00 96.88 199 GLY A CA 1
ATOM 1668 C C . GLY A 1 199 ? -9.566 -7.557 4.969 1.00 96.88 199 GLY A C 1
ATOM 1669 O O . GLY A 1 199 ? -9.265 -7.490 3.788 1.00 96.88 199 GLY A O 1
ATOM 1670 N N . PHE A 1 200 ? -8.653 -7.671 5.940 1.00 97.75 200 PHE A N 1
ATOM 1671 C CA . PHE A 1 200 ? -7.203 -7.616 5.694 1.00 97.75 200 PHE A CA 1
ATOM 1672 C C . PHE A 1 200 ? -6.702 -8.829 4.909 1.00 97.75 200 PHE A C 1
ATOM 1674 O O . PHE A 1 200 ? -6.100 -8.665 3.860 1.00 97.75 200 PHE A O 1
ATOM 1681 N N . PHE A 1 201 ? -7.011 -10.038 5.383 1.00 97.50 201 PHE A N 1
ATOM 1682 C CA . PHE A 1 201 ? -6.507 -11.272 4.780 1.00 97.50 201 PHE A CA 1
ATOM 1683 C C . PHE A 1 201 ? -6.943 -11.448 3.324 1.00 97.50 201 PHE A C 1
ATOM 1685 O O . PHE A 1 201 ? -6.133 -11.845 2.499 1.00 97.50 201 PHE A O 1
ATOM 1692 N N . TYR A 1 202 ? -8.182 -11.080 2.983 1.00 97.88 202 TYR A N 1
ATOM 1693 C CA . TYR A 1 202 ? -8.657 -11.119 1.596 1.00 97.88 202 TYR A CA 1
ATOM 1694 C C . TYR A 1 202 ? -7.961 -10.094 0.696 1.00 97.88 202 TYR A C 1
ATOM 1696 O O . TYR A 1 202 ? -7.853 -10.326 -0.502 1.00 97.88 202 TYR A O 1
ATOM 1704 N N . SER A 1 203 ? -7.498 -8.976 1.262 1.00 97.94 203 SER A N 1
ATOM 1705 C CA . SER A 1 203 ? -6.707 -7.973 0.544 1.00 97.94 203 SER A CA 1
ATOM 1706 C C . SER A 1 203 ? -5.292 -8.493 0.281 1.00 97.94 203 SER A C 1
ATOM 1708 O O . SER A 1 203 ? -4.845 -8.482 -0.859 1.00 97.94 203 SER A O 1
ATOM 1710 N N . VAL A 1 204 ? -4.638 -9.070 1.299 1.00 98.56 204 VAL A N 1
ATOM 1711 C CA . VAL A 1 204 ? -3.326 -9.731 1.155 1.00 98.56 204 VAL A CA 1
ATOM 1712 C C . VAL A 1 204 ? -3.391 -10.860 0.129 1.00 98.56 204 VAL A C 1
ATOM 1714 O O . VAL A 1 204 ? -2.575 -10.893 -0.782 1.00 98.56 204 VAL A O 1
ATOM 1717 N N . LEU A 1 205 ? -4.389 -11.744 0.225 1.00 98.31 205 LEU A N 1
ATOM 1718 C CA . LEU A 1 205 ? -4.571 -12.842 -0.724 1.00 98.31 205 LEU A CA 1
ATOM 1719 C C . LEU A 1 205 ? -4.751 -12.327 -2.157 1.00 98.31 205 LEU A C 1
ATOM 1721 O O . LEU A 1 205 ? -4.133 -12.860 -3.076 1.00 98.31 205 LEU A O 1
ATOM 1725 N N . PHE A 1 206 ? -5.570 -11.285 -2.342 1.00 98.50 206 PHE A N 1
ATOM 1726 C CA . PHE A 1 206 ? -5.788 -10.682 -3.658 1.00 98.50 206 PHE A CA 1
ATOM 1727 C C . PHE A 1 206 ? -4.469 -10.154 -4.226 1.00 98.50 206 PHE A C 1
ATOM 1729 O O . PHE A 1 206 ? -4.103 -10.466 -5.355 1.00 98.50 206 PHE A O 1
ATOM 1736 N N . HIS A 1 207 ? -3.731 -9.405 -3.409 1.00 98.50 207 HIS A N 1
ATOM 1737 C CA . HIS A 1 207 ? -2.460 -8.804 -3.784 1.00 98.50 207 HIS A CA 1
ATOM 1738 C C . HIS A 1 207 ? -1.406 -9.859 -4.146 1.00 98.50 207 HIS A C 1
ATOM 1740 O O . HIS A 1 207 ? -0.804 -9.790 -5.214 1.00 98.50 207 HIS A O 1
ATOM 1746 N N . THR A 1 208 ? -1.228 -10.879 -3.304 1.00 98.50 208 THR A N 1
ATOM 1747 C CA . THR A 1 208 ? -0.299 -11.985 -3.560 1.00 98.50 208 THR A CA 1
ATOM 1748 C C . THR A 1 208 ? -0.611 -12.696 -4.874 1.00 98.50 208 THR A C 1
ATOM 1750 O O . THR A 1 208 ? 0.307 -12.968 -5.640 1.00 98.50 208 THR A O 1
ATOM 1753 N N . LEU A 1 209 ? -1.882 -12.968 -5.177 1.00 98.25 209 LEU A N 1
ATOM 1754 C CA . LEU A 1 209 ? -2.261 -13.645 -6.421 1.00 98.25 209 LEU A CA 1
ATOM 1755 C C . LEU A 1 209 ? -2.071 -12.762 -7.659 1.00 98.25 209 LEU A C 1
ATOM 1757 O O . LEU A 1 209 ? -1.608 -13.254 -8.686 1.00 98.25 209 LEU A O 1
ATOM 1761 N N . VAL A 1 210 ? -2.378 -11.465 -7.563 1.00 97.94 210 VAL A N 1
ATOM 1762 C CA . VAL A 1 210 ? -2.079 -10.503 -8.634 1.00 97.94 210 VAL A CA 1
ATOM 1763 C C . VAL A 1 210 ? -0.581 -10.494 -8.936 1.00 97.94 210 VAL A C 1
ATOM 1765 O O . VAL A 1 210 ? -0.181 -10.660 -10.091 1.00 97.94 210 VAL A O 1
ATOM 1768 N N . ASN A 1 211 ? 0.249 -10.367 -7.899 1.00 97.44 211 ASN A N 1
ATOM 1769 C CA . ASN A 1 211 ? 1.697 -10.323 -8.068 1.00 97.44 211 ASN A CA 1
ATOM 1770 C C . ASN A 1 211 ? 2.262 -11.668 -8.523 1.00 97.44 211 ASN A C 1
ATOM 1772 O O . ASN A 1 211 ? 3.223 -11.679 -9.288 1.00 97.44 211 ASN A O 1
ATOM 1776 N N . LEU A 1 212 ? 1.670 -12.791 -8.104 1.00 97.38 212 LEU A N 1
ATOM 1777 C CA . LEU A 1 212 ? 2.045 -14.124 -8.572 1.00 97.38 212 LEU A CA 1
ATOM 1778 C C . LEU A 1 212 ? 1.883 -14.225 -10.086 1.00 97.38 212 LEU A C 1
ATOM 1780 O O . LEU A 1 212 ? 2.837 -14.571 -10.774 1.00 97.38 212 LEU A O 1
ATOM 1784 N N . ILE A 1 213 ? 0.705 -13.879 -10.605 1.00 95.38 213 ILE A N 1
ATOM 1785 C CA . ILE A 1 213 ? 0.425 -13.944 -12.042 1.00 95.38 213 ILE A CA 1
ATOM 1786 C C . ILE A 1 213 ? 1.384 -13.024 -12.810 1.00 95.38 213 ILE A C 1
ATOM 1788 O O . ILE A 1 213 ? 2.032 -13.474 -13.751 1.00 95.38 213 ILE A O 1
ATOM 1792 N N . GLY A 1 214 ? 1.543 -11.767 -12.378 1.00 93.12 214 GLY A N 1
ATOM 1793 C CA . GLY A 1 214 ? 2.471 -10.828 -13.019 1.00 93.12 214 GLY A CA 1
ATOM 1794 C C . GLY A 1 214 ? 3.930 -11.302 -12.987 1.00 93.12 214 GLY A C 1
ATOM 1795 O O . GLY A 1 214 ? 4.628 -11.232 -13.995 1.00 93.12 214 GLY A O 1
ATOM 1796 N N . THR A 1 215 ? 4.379 -11.854 -11.858 1.00 94.12 215 THR A N 1
ATOM 1797 C CA . THR A 1 215 ? 5.734 -12.408 -11.711 1.00 94.12 215 THR A CA 1
ATOM 1798 C C . THR A 1 215 ? 5.949 -13.619 -12.615 1.00 94.12 215 THR A C 1
ATOM 1800 O O . THR A 1 215 ? 7.001 -13.728 -13.239 1.00 94.12 215 THR A O 1
ATOM 1803 N N . LEU A 1 216 ? 4.960 -14.512 -12.733 1.00 94.25 216 LEU A N 1
ATOM 1804 C CA . LEU A 1 216 ? 5.039 -15.661 -13.636 1.00 94.25 216 LEU A CA 1
ATOM 1805 C C . LEU A 1 216 ? 5.170 -15.219 -15.096 1.00 94.25 216 LEU A C 1
ATOM 1807 O O . LEU A 1 216 ? 6.003 -15.771 -15.806 1.00 94.25 216 LEU A O 1
ATOM 1811 N N . PHE A 1 217 ? 4.424 -14.197 -15.531 1.00 91.38 217 PHE A N 1
ATOM 1812 C CA . PHE A 1 217 ? 4.581 -13.636 -16.878 1.00 91.38 217 PHE A CA 1
ATOM 1813 C C . PHE A 1 217 ? 6.003 -13.124 -17.136 1.00 91.38 217 PHE A C 1
ATOM 1815 O O . PHE A 1 217 ? 6.571 -13.424 -18.184 1.00 91.38 217 PHE A O 1
ATOM 1822 N N . ILE A 1 218 ? 6.596 -12.402 -16.179 1.00 90.44 218 ILE A N 1
ATOM 1823 C CA . ILE A 1 218 ? 7.970 -11.888 -16.301 1.00 90.44 218 ILE A CA 1
ATOM 1824 C C . ILE A 1 218 ? 8.976 -13.042 -16.384 1.00 90.44 218 ILE A C 1
ATOM 1826 O O . ILE A 1 218 ? 9.822 -13.057 -17.275 1.00 90.44 218 ILE A O 1
ATOM 1830 N N . ILE A 1 219 ? 8.868 -14.030 -15.489 1.00 90.69 219 ILE A N 1
ATOM 1831 C CA . ILE A 1 219 ? 9.793 -15.170 -15.447 1.00 90.69 219 ILE A CA 1
ATOM 1832 C C . ILE A 1 219 ? 9.702 -15.986 -16.739 1.00 90.69 219 ILE A C 1
ATOM 1834 O O . ILE A 1 219 ? 10.731 -16.288 -17.334 1.00 90.69 219 ILE A O 1
ATOM 1838 N N . LEU A 1 220 ? 8.493 -16.310 -17.202 1.00 89.94 220 LEU A N 1
ATOM 1839 C CA . LEU A 1 220 ? 8.303 -17.080 -18.432 1.00 89.94 220 LEU A CA 1
ATOM 1840 C C . LEU A 1 220 ? 8.852 -16.350 -19.659 1.00 89.94 220 LEU A C 1
ATOM 1842 O O . LEU A 1 220 ? 9.434 -16.988 -20.528 1.00 89.94 220 LEU A O 1
ATOM 1846 N N . HIS A 1 221 ? 8.705 -15.024 -19.721 1.00 84.75 221 HIS A N 1
ATOM 1847 C CA . HIS A 1 221 ? 9.274 -14.236 -20.810 1.00 84.75 221 HIS A CA 1
ATOM 1848 C C . HIS A 1 221 ? 10.807 -14.192 -20.760 1.00 84.75 221 HIS A C 1
ATOM 1850 O O . HIS A 1 221 ? 11.432 -14.206 -21.806 1.00 84.75 221 HIS A O 1
ATOM 1856 N N . SER A 1 222 ? 11.411 -14.191 -19.567 1.00 80.75 222 SER A N 1
ATOM 1857 C CA . SER A 1 222 ? 12.876 -14.180 -19.405 1.00 80.75 222 SER A CA 1
ATOM 1858 C C . SER A 1 222 ? 13.577 -15.509 -19.725 1.00 80.75 222 SER A C 1
ATOM 1860 O O . SER A 1 222 ? 14.802 -15.545 -19.787 1.00 80.75 222 SER A O 1
ATOM 1862 N N . LEU A 1 223 ? 12.818 -16.603 -19.864 1.00 77.12 223 LEU A N 1
ATOM 1863 C CA . LEU A 1 223 ? 13.338 -17.936 -20.196 1.00 77.12 223 LEU A CA 1
ATOM 1864 C C . LEU A 1 223 ? 13.356 -18.224 -21.707 1.00 77.12 223 LEU A C 1
ATOM 1866 O O . LEU A 1 223 ? 13.943 -19.230 -22.105 1.00 77.12 223 LEU A O 1
ATOM 1870 N N . ASN A 1 224 ?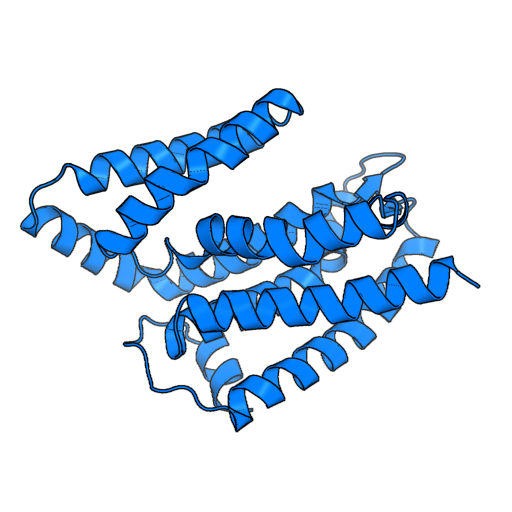 12.704 -17.378 -22.510 1.00 61.19 224 ASN A N 1
ATOM 1871 C CA . ASN A 1 224 ? 12.674 -17.449 -23.974 1.00 61.19 224 ASN A CA 1
ATOM 1872 C C . ASN A 1 224 ? 13.657 -16.444 -24.575 1.00 61.19 224 ASN A C 1
ATOM 1874 O O . ASN A 1 224 ? 14.218 -16.767 -25.644 1.00 61.19 224 ASN A O 1
#

Radius of gyration: 18.2 Å; chains: 1; bounding box: 42×36×54 Å